Protein AF-A0A1T5F415-F1 (afdb_monomer)

Foldseek 3Di:
DDDDDDDDDDDDDDDDDDDDDDDDDDPCPVVVVVVVVVVVPVVDDDDDDDFDWDWDQDPVRDIDIDTDDDDDDDDDDDDDDDDPDDPQAADDPVLQVVLLVVPAPADFQAKDWQDAAQPPGIKMKTFGAYADPPGFGQTQFIWIQFSNRDIDTADRPSVRWTWDDDPVGQKDAQVVNGHIKGKTWTGDPDPDIFMWIKTAHPRRIDTEPCHRVFADWDAEPVSWTWTWDFDPPPHTQTWIWTWDADPVVRYTDGHDIGSDDPND

Mean predicted aligned error: 16.18 Å

Sequence (264 aa):
MKRKPFATIIIFLISTMLLAGCGKSDDSDLRDRLEEARNEATEKTTEEDAKTQYLSIDTDGTMTVKSTKDDASEESGKKISDNEGSTGVSLTKDDAYEIARMVADGKVCALEYHDYDGDGRNEAFAAIGKDDDMGGYILESIWFIGSDEKGKMMRDDFNDLSMYSDESGYYEQYSDENVGFFTGECGGYGSGWLTFIFGVRNGEPYELDLSMETEGFYRNEQGRFYTLTDDFTDGHRYLITELIYDSKTGQFKKGKVTDKDWAY

Solvent-accessible surface area (backbone atoms only — not comparable to full-atom values): 16701 Å² total; per-residue (Å²): 130,88,82,86,89,85,90,88,88,86,86,86,84,83,87,82,79,86,84,90,85,90,83,78,98,58,90,53,63,65,55,58,50,51,54,52,54,56,58,63,56,72,81,71,82,80,91,79,87,83,79,70,69,50,83,42,73,45,101,85,74,51,78,46,82,51,68,83,77,92,82,87,79,87,79,91,82,93,78,90,76,93,71,86,79,75,87,67,59,50,46,48,74,66,58,47,51,51,53,49,58,71,74,38,98,55,40,80,75,45,74,49,71,44,49,29,52,56,84,82,45,26,33,32,42,33,38,28,21,42,83,45,102,86,70,31,26,34,40,48,34,36,32,38,33,38,41,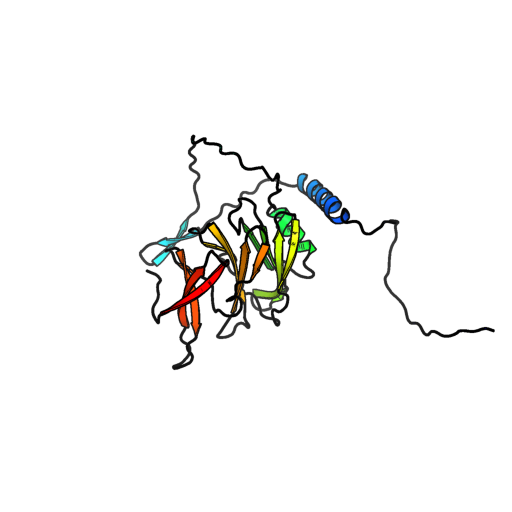83,80,46,78,42,83,75,45,61,86,51,84,75,27,28,31,59,73,64,93,88,60,46,71,50,73,44,74,94,78,41,31,28,29,46,39,51,49,29,27,80,89,57,101,59,58,26,17,45,38,32,36,41,55,90,85,45,73,46,73,38,92,52,39,65,72,25,39,51,81,47,71,48,98,86,69,52,37,31,24,42,45,77,44,68,88,89,45,94,41,73,26,42,29,31,40,45,78,36,89,90,79,74,36,68,40,85,56,63,74,36,94,60,87,78,90,119

Structure (mmCIF, N/CA/C/O backbone):
data_AF-A0A1T5F415-F1
#
_entry.id   AF-A0A1T5F415-F1
#
loop_
_atom_site.group_PDB
_atom_site.id
_atom_site.type_symbol
_atom_site.label_atom_id
_atom_site.label_alt_id
_atom_site.label_comp_id
_atom_site.label_asym_id
_atom_site.label_entity_id
_atom_site.label_seq_id
_atom_site.pdbx_PDB_ins_code
_atom_site.Cartn_x
_atom_site.Cartn_y
_atom_site.Cartn_z
_atom_site.occupancy
_atom_site.B_iso_or_equiv
_atom_site.auth_seq_id
_atom_site.auth_comp_id
_atom_site.auth_asym_id
_atom_site.auth_atom_id
_atom_site.pdbx_PDB_model_num
ATOM 1 N N . MET A 1 1 ? 22.961 -19.341 60.934 1.00 34.22 1 MET A N 1
ATOM 2 C CA . MET A 1 1 ? 23.403 -17.937 60.701 1.00 34.22 1 MET A CA 1
ATOM 3 C C . MET A 1 1 ? 22.947 -17.548 59.289 1.00 34.22 1 MET A C 1
ATOM 5 O O . MET A 1 1 ? 22.806 -18.455 58.487 1.00 34.22 1 MET A O 1
ATOM 9 N N . LYS A 1 2 ? 22.437 -16.337 58.990 1.00 29.31 2 LYS A N 1
ATOM 10 C CA . LYS A 1 2 ? 23.121 -15.016 58.928 1.00 29.31 2 LYS A CA 1
ATOM 11 C C . LYS A 1 2 ? 24.342 -15.087 57.977 1.00 29.31 2 LYS A C 1
ATOM 13 O O . LYS A 1 2 ? 25.190 -15.927 58.230 1.00 29.31 2 LYS A O 1
ATOM 18 N N . ARG A 1 3 ? 24.500 -14.256 56.929 1.00 24.72 3 ARG A N 1
ATOM 19 C CA . ARG A 1 3 ? 23.853 -12.964 56.558 1.00 24.72 3 ARG A CA 1
ATOM 20 C C . ARG A 1 3 ? 24.072 -12.629 55.051 1.00 24.72 3 ARG A C 1
ATOM 22 O O . ARG A 1 3 ? 25.090 -13.040 54.514 1.00 24.72 3 ARG A O 1
ATOM 29 N N . LYS A 1 4 ? 23.199 -11.810 54.427 1.00 40.22 4 LYS A N 1
ATOM 30 C CA . LYS A 1 4 ? 23.564 -10.866 53.322 1.00 40.22 4 LYS A CA 1
ATOM 31 C C . LYS A 1 4 ? 24.233 -9.613 53.954 1.00 40.22 4 LYS A C 1
ATOM 33 O O . LYS A 1 4 ? 23.948 -9.392 55.139 1.00 40.22 4 LYS A O 1
ATOM 38 N N . PRO A 1 5 ? 25.118 -8.832 53.288 1.00 46.81 5 PRO A N 1
ATOM 39 C CA . PRO A 1 5 ? 24.794 -7.842 52.220 1.00 46.81 5 PRO A CA 1
ATOM 40 C C . PRO A 1 5 ? 25.907 -7.790 51.121 1.00 46.81 5 PRO A C 1
ATOM 42 O O . PRO A 1 5 ? 26.689 -8.732 51.087 1.00 46.81 5 PRO A O 1
ATOM 45 N N . PHE A 1 6 ? 26.107 -6.835 50.188 1.00 28.03 6 PHE A N 1
ATOM 46 C CA . PHE A 1 6 ? 25.451 -5.612 49.626 1.00 28.03 6 PHE A CA 1
ATOM 47 C C . PHE A 1 6 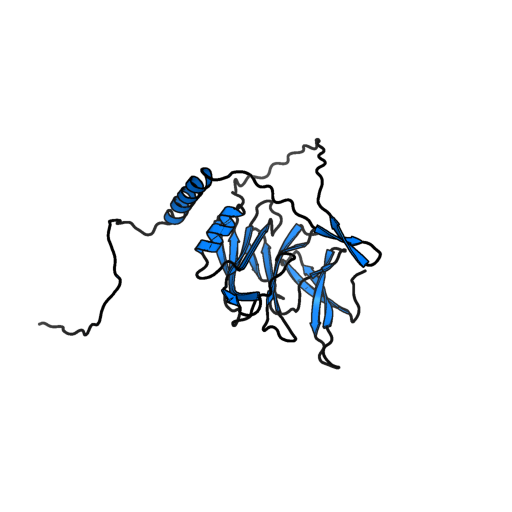? 25.507 -5.749 48.063 1.00 28.03 6 PHE A C 1
ATOM 49 O O . PHE A 1 6 ? 26.179 -6.663 47.597 1.00 28.03 6 PHE A O 1
ATOM 56 N N . ALA A 1 7 ? 24.861 -5.007 47.143 1.00 27.67 7 ALA A N 1
ATOM 57 C CA . ALA A 1 7 ? 24.075 -3.754 47.101 1.00 27.67 7 ALA A CA 1
ATOM 58 C C . ALA A 1 7 ? 24.835 -2.401 46.939 1.00 27.67 7 ALA A C 1
ATOM 60 O O . ALA A 1 7 ? 25.111 -1.734 47.932 1.00 27.67 7 ALA A O 1
ATOM 61 N N . THR A 1 8 ? 25.043 -1.951 45.686 1.00 27.44 8 THR A N 1
ATOM 62 C CA . THR A 1 8 ? 25.322 -0.540 45.302 1.00 27.44 8 THR A CA 1
ATOM 63 C C . THR A 1 8 ? 24.208 -0.033 44.380 1.00 27.44 8 THR A C 1
ATOM 65 O O . THR A 1 8 ? 23.659 -0.807 43.600 1.00 27.44 8 THR A O 1
ATOM 68 N N . ILE A 1 9 ? 23.861 1.249 44.502 1.00 29.41 9 ILE A N 1
ATOM 69 C CA . ILE A 1 9 ? 22.677 1.899 43.927 1.00 29.41 9 ILE A CA 1
ATOM 70 C C . ILE A 1 9 ? 23.051 3.318 43.465 1.00 29.41 9 ILE A C 1
ATOM 72 O O . ILE A 1 9 ? 23.772 4.007 44.184 1.00 29.41 9 ILE A O 1
ATOM 76 N N . ILE A 1 10 ? 22.497 3.773 42.334 1.00 26.67 10 ILE A N 1
ATOM 77 C CA . ILE A 1 10 ? 22.306 5.196 41.986 1.00 26.67 10 ILE A CA 1
ATOM 78 C C . ILE A 1 10 ? 20.881 5.331 41.410 1.00 26.67 10 ILE A C 1
ATOM 80 O O . ILE A 1 10 ? 20.447 4.457 40.664 1.00 26.67 10 ILE A O 1
ATOM 84 N N . ILE A 1 11 ? 20.132 6.365 41.816 1.00 29.78 11 ILE A N 1
ATOM 85 C CA . ILE A 1 11 ? 18.715 6.610 41.458 1.00 29.78 11 ILE A CA 1
ATOM 86 C C . ILE A 1 11 ? 18.529 8.115 41.186 1.00 29.78 11 ILE A C 1
ATOM 88 O O . ILE A 1 11 ? 19.327 8.919 41.667 1.00 29.78 11 ILE A O 1
ATOM 92 N N . PHE A 1 12 ? 17.398 8.438 40.549 1.00 28.22 12 PHE A N 1
ATOM 93 C CA . PHE A 1 12 ? 16.712 9.734 40.417 1.00 28.22 12 PHE A CA 1
ATOM 94 C C . PHE A 1 12 ? 17.094 10.583 39.185 1.00 28.22 12 PHE A C 1
ATOM 96 O O . PHE A 1 12 ? 18.260 10.652 38.818 1.00 28.22 12 PHE A O 1
ATOM 103 N N . LEU A 1 13 ? 16.140 11.243 38.505 1.00 24.48 13 LEU A N 1
ATOM 104 C CA . LEU A 1 13 ? 14.721 11.476 38.856 1.00 24.48 13 LEU A CA 1
ATOM 105 C C . LEU A 1 13 ? 13.706 10.942 37.825 1.00 24.48 13 LEU A C 1
ATOM 107 O O . LEU A 1 13 ? 13.855 11.165 36.632 1.00 24.48 13 LEU A O 1
ATOM 111 N N . ILE A 1 14 ? 12.583 10.423 38.334 1.00 35.53 14 ILE A N 1
ATOM 112 C CA . ILE A 1 14 ? 11.248 10.710 37.783 1.00 35.53 14 ILE A CA 1
ATOM 113 C C . ILE A 1 14 ? 10.567 11.616 38.815 1.00 35.53 14 ILE A C 1
ATOM 115 O O . ILE A 1 14 ? 10.551 11.281 40.000 1.00 35.53 14 ILE A O 1
ATOM 119 N N . SER A 1 15 ? 10.049 12.770 38.390 1.00 26.28 15 SER A N 1
ATOM 120 C CA . SER A 1 15 ? 9.378 13.731 39.274 1.00 26.28 15 SER A CA 1
ATOM 121 C C . SER A 1 15 ? 7.864 13.615 39.133 1.00 26.28 15 SER A C 1
ATOM 123 O O . SER A 1 15 ? 7.253 14.342 38.353 1.00 26.28 15 SER A O 1
ATOM 125 N N . THR A 1 16 ? 7.248 12.714 39.895 1.00 37.44 16 THR A N 1
ATOM 126 C CA . THR A 1 16 ? 5.788 12.666 40.007 1.00 37.44 16 THR A CA 1
ATOM 127 C C . THR A 1 16 ? 5.269 13.852 40.820 1.00 37.44 1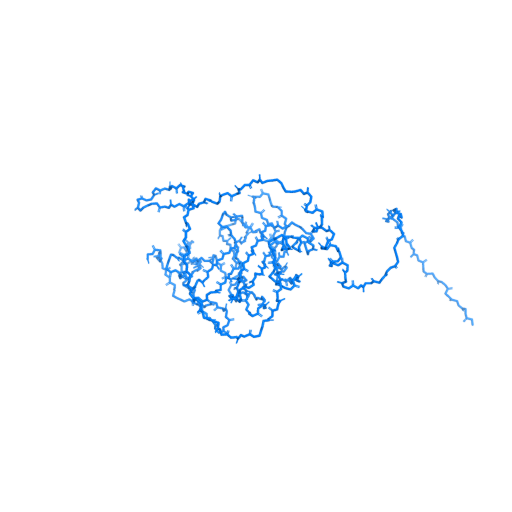6 THR A C 1
ATOM 129 O O . THR A 1 16 ? 5.742 14.118 41.926 1.00 37.44 16 THR A O 1
ATOM 132 N N . MET A 1 17 ? 4.228 14.517 40.320 1.00 31.27 17 MET A N 1
ATOM 133 C CA . MET A 1 17 ? 3.204 15.061 41.209 1.00 31.27 17 MET A CA 1
ATOM 134 C C . MET A 1 17 ? 2.030 14.085 41.261 1.00 31.27 17 MET A C 1
ATOM 136 O O . MET A 1 17 ? 1.655 13.473 40.266 1.00 31.27 17 MET A O 1
ATOM 140 N N . LEU A 1 18 ? 1.516 13.903 42.474 1.00 31.69 18 LEU A N 1
ATOM 141 C CA . LEU A 1 18 ? 0.331 13.111 42.803 1.00 31.69 18 LEU A CA 1
ATOM 142 C C . LEU A 1 18 ? -0.930 13.800 42.205 1.00 31.69 18 LEU A C 1
ATOM 144 O O . LEU A 1 18 ? -0.870 14.983 41.889 1.00 31.69 18 LEU A O 1
ATOM 148 N N . LEU A 1 19 ? -2.084 13.143 42.021 1.00 29.61 19 LEU A N 1
ATOM 149 C CA . LEU A 1 19 ? -2.764 12.258 42.977 1.00 29.61 19 LEU A CA 1
ATOM 150 C C . LEU A 1 19 ? -3.398 10.973 42.402 1.00 29.61 19 LEU A C 1
ATOM 152 O O . LEU A 1 19 ? -4.120 10.994 41.420 1.00 29.61 19 LEU A O 1
ATOM 156 N N . ALA A 1 20 ? -3.237 9.907 43.196 1.00 31.56 20 ALA A N 1
ATOM 157 C CA . ALA A 1 20 ? -4.243 8.895 43.548 1.00 31.56 20 ALA A CA 1
ATOM 158 C C . ALA A 1 20 ? -5.046 8.180 42.434 1.00 31.56 20 ALA A C 1
ATOM 160 O O . ALA A 1 20 ? -6.184 8.531 42.146 1.00 31.56 20 ALA A O 1
ATOM 161 N N . GLY A 1 21 ? -4.534 7.023 42.005 1.00 27.19 21 GLY A N 1
ATOM 162 C CA . GLY A 1 21 ? -5.312 5.944 41.387 1.00 27.19 21 GLY A CA 1
ATOM 163 C C . GLY A 1 21 ? -4.669 4.590 41.707 1.00 27.19 21 GLY A C 1
ATOM 164 O O . GLY A 1 21 ? -3.448 4.466 41.654 1.00 27.19 21 GLY A O 1
ATOM 165 N N . CYS A 1 22 ? -5.457 3.585 42.101 1.00 33.06 22 CYS A N 1
ATOM 166 C CA . CYS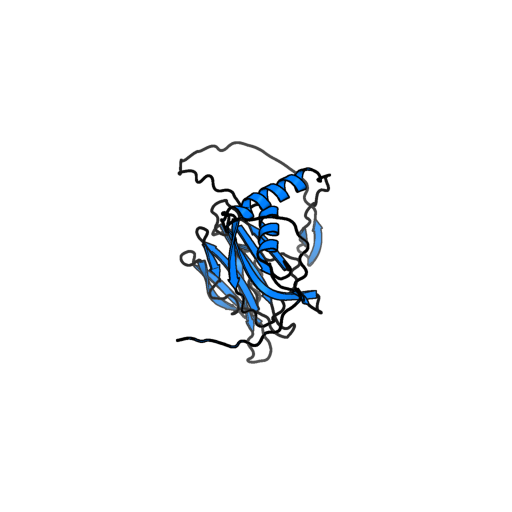 A 1 22 ? -4.968 2.227 42.366 1.00 33.06 22 CYS A CA 1
ATOM 167 C C . CYS A 1 22 ? -5.896 1.226 41.670 1.00 33.06 22 CYS A C 1
ATOM 169 O O . CYS A 1 22 ? -6.985 0.939 42.168 1.00 33.06 22 CYS A O 1
ATOM 171 N N . GLY A 1 23 ? -5.468 0.738 40.506 1.00 31.66 23 GLY A N 1
ATOM 172 C CA . GLY A 1 23 ? -6.232 -0.145 39.624 1.00 31.66 23 GLY A CA 1
ATOM 173 C C . GLY A 1 23 ? -5.392 -1.319 39.120 1.00 31.66 23 GLY A C 1
ATOM 174 O O . GLY A 1 23 ? -4.217 -1.451 39.469 1.00 31.66 23 GLY A O 1
ATOM 175 N N . LYS A 1 24 ? -6.012 -2.196 38.329 1.00 34.56 24 LYS A N 1
ATOM 176 C CA . LYS A 1 24 ? -5.334 -3.278 37.600 1.00 34.56 24 LYS A CA 1
ATOM 177 C C . LYS A 1 24 ? -5.323 -2.949 36.110 1.00 34.56 24 LYS A C 1
ATOM 179 O O . LYS A 1 24 ? -6.076 -2.094 35.665 1.00 34.56 24 LYS A O 1
ATOM 184 N N . SER A 1 25 ? -4.458 -3.634 35.372 1.00 51.94 25 SER A N 1
ATOM 185 C CA . SER A 1 25 ? -4.491 -3.670 33.914 1.00 51.94 25 SER A CA 1
ATOM 186 C C . SER A 1 25 ? -5.693 -4.499 33.454 1.00 51.94 25 SER A C 1
ATOM 188 O O . SER A 1 25 ? -5.646 -5.727 33.548 1.00 51.94 25 SER A O 1
ATOM 190 N N . ASP A 1 26 ? -6.734 -3.833 32.971 1.00 38.19 26 ASP A N 1
ATOM 191 C CA . ASP A 1 26 ? -7.915 -4.434 32.355 1.00 38.19 26 ASP A CA 1
ATOM 192 C C . ASP A 1 26 ? -8.211 -3.678 31.042 1.00 38.19 26 ASP A C 1
ATOM 194 O O . ASP A 1 26 ? -7.994 -2.470 30.953 1.00 38.19 26 ASP A O 1
ATOM 198 N N . ASP A 1 27 ? -8.691 -4.392 30.021 1.00 46.72 27 ASP A N 1
ATOM 199 C CA . ASP A 1 27 ? -8.818 -3.936 28.616 1.00 46.72 27 ASP A CA 1
ATOM 200 C C . ASP A 1 27 ? -9.898 -2.845 28.391 1.00 46.72 27 ASP A C 1
ATOM 202 O O . ASP A 1 27 ? -10.212 -2.469 27.263 1.00 46.72 27 ASP A O 1
ATOM 206 N N . SER A 1 28 ? -10.513 -2.349 29.470 1.00 45.69 28 SER A N 1
ATOM 207 C CA . SER A 1 28 ? -11.536 -1.298 29.444 1.00 45.69 28 SER A CA 1
ATOM 208 C C . SER A 1 28 ? -10.959 0.110 29.290 1.00 45.69 28 SER A C 1
ATOM 210 O O . SER A 1 28 ? -11.639 0.962 28.728 1.00 45.69 28 SER A O 1
ATOM 212 N N . ASP A 1 29 ? -9.713 0.352 29.725 1.00 53.62 29 ASP A N 1
ATOM 213 C CA . ASP A 1 29 ? -9.095 1.693 29.757 1.00 53.62 29 ASP A CA 1
ATOM 214 C C . ASP A 1 29 ? -9.122 2.392 28.385 1.00 53.62 29 ASP A C 1
ATOM 216 O O . ASP A 1 29 ? -9.404 3.584 28.299 1.00 53.62 29 ASP A O 1
ATOM 220 N N . LEU A 1 30 ? -8.918 1.638 27.297 1.00 45.16 30 LEU A N 1
ATOM 221 C CA . LEU A 1 30 ? -9.000 2.163 25.929 1.00 45.16 30 LEU A CA 1
ATOM 222 C C . LEU A 1 30 ? -10.423 2.584 25.534 1.00 45.16 30 LEU A C 1
ATOM 224 O O . LEU A 1 30 ? -10.592 3.621 24.900 1.00 45.16 30 LEU A O 1
ATOM 228 N N . ARG A 1 31 ? -11.448 1.816 25.922 1.00 45.66 31 ARG A N 1
ATOM 229 C CA . ARG A 1 31 ? -12.852 2.103 25.577 1.00 45.66 31 ARG A CA 1
ATOM 230 C C . ARG A 1 31 ? -13.418 3.267 26.372 1.00 45.66 31 ARG A C 1
ATOM 232 O O . ARG A 1 31 ? -14.091 4.116 25.798 1.00 45.66 31 ARG A O 1
ATOM 239 N N . ASP A 1 32 ? -13.092 3.332 27.659 1.00 46.34 32 ASP A N 1
ATOM 240 C CA . ASP A 1 32 ? -13.508 4.432 28.528 1.00 46.34 32 ASP A CA 1
ATOM 241 C C . ASP A 1 32 ? -12.901 5.764 28.024 1.00 46.34 32 ASP A C 1
ATOM 243 O O . ASP A 1 32 ? -13.589 6.783 27.956 1.00 46.34 32 ASP A O 1
ATOM 247 N N . ARG A 1 33 ? -11.643 5.737 27.551 1.00 48.56 33 ARG A N 1
ATOM 248 C CA . ARG A 1 33 ? -10.970 6.886 26.912 1.00 48.56 33 ARG A CA 1
ATOM 249 C C . ARG A 1 33 ? -11.530 7.240 25.528 1.00 48.56 33 ARG A C 1
ATOM 251 O O . ARG A 1 33 ? -11.537 8.418 25.174 1.00 48.56 33 ARG A O 1
ATOM 258 N N . LEU A 1 34 ? -12.021 6.260 24.763 1.00 47.47 34 LEU A N 1
ATOM 259 C CA . LEU A 1 34 ? -12.686 6.494 23.475 1.00 47.47 34 LEU A CA 1
ATOM 260 C C . LEU A 1 34 ? -14.049 7.190 23.668 1.00 47.47 34 LEU A C 1
ATOM 262 O O . LEU A 1 34 ? -14.358 8.144 22.953 1.00 47.47 34 LEU A O 1
ATOM 266 N N . GLU A 1 35 ? -14.840 6.789 24.674 1.00 48.91 35 GLU A N 1
ATOM 267 C CA . GLU A 1 35 ? -16.065 7.520 25.035 1.00 48.91 35 GLU A CA 1
ATOM 268 C C . GLU A 1 35 ? -15.768 8.939 25.544 1.00 48.91 35 GLU A C 1
ATOM 270 O O . GLU A 1 35 ? -16.495 9.868 25.188 1.00 48.91 35 GLU A O 1
ATOM 275 N N . GLU A 1 36 ? -14.714 9.151 26.339 1.00 48.84 36 GLU A N 1
ATOM 276 C CA . GLU A 1 36 ? -14.367 10.488 26.846 1.00 48.84 36 GLU A CA 1
ATOM 277 C C . GLU A 1 36 ? -14.016 11.458 25.698 1.00 48.84 36 GLU A C 1
ATOM 279 O O . GLU A 1 36 ? -14.625 12.527 25.593 1.00 48.84 36 GLU A O 1
ATOM 284 N N . ALA A 1 37 ? -13.156 11.046 24.758 1.00 48.34 37 ALA A N 1
ATOM 285 C CA . ALA A 1 37 ? -12.805 11.842 23.574 1.00 48.34 37 ALA A CA 1
ATOM 286 C C . ALA A 1 37 ? -14.018 12.148 22.669 1.00 48.34 37 ALA A C 1
ATOM 288 O O . ALA A 1 37 ? -14.206 13.281 22.216 1.00 48.34 37 ALA A O 1
ATOM 289 N N . ARG A 1 38 ? -14.894 11.157 22.452 1.00 41.66 38 ARG A N 1
ATOM 290 C CA . ARG A 1 38 ? -16.129 11.305 21.662 1.00 41.66 38 ARG A CA 1
ATOM 291 C C . ARG A 1 38 ? -17.091 12.338 22.257 1.00 41.66 38 ARG A C 1
ATOM 293 O O . ARG A 1 38 ? -17.751 13.076 21.520 1.00 41.66 38 ARG A O 1
ATOM 300 N N . ASN A 1 39 ? -17.174 12.407 23.585 1.00 42.47 39 ASN A N 1
ATOM 301 C CA . ASN A 1 39 ? -18.006 13.395 24.268 1.00 42.47 39 ASN A CA 1
ATOM 302 C C . ASN A 1 39 ? -17.429 14.817 24.135 1.00 42.47 39 ASN A C 1
ATOM 304 O O . ASN A 1 39 ? -18.196 15.742 23.870 1.00 42.47 39 ASN A O 1
ATOM 308 N N . GLU A 1 40 ? -16.105 15.007 24.220 1.00 41.62 40 GLU A N 1
ATOM 309 C CA . GLU A 1 40 ? -15.483 16.330 24.010 1.00 41.62 40 GLU A CA 1
ATOM 310 C C . GLU A 1 40 ? -15.642 16.852 22.569 1.00 41.62 40 GLU A C 1
ATOM 312 O O . GLU A 1 40 ? -15.891 18.044 22.366 1.00 41.62 40 GLU A O 1
ATOM 317 N N . ALA A 1 41 ? -15.566 15.973 21.562 1.00 37.44 41 ALA A N 1
ATOM 318 C CA . ALA A 1 41 ? -15.762 16.345 20.156 1.00 37.44 41 ALA A CA 1
ATOM 319 C C . ALA A 1 41 ? -17.169 16.915 19.872 1.00 37.44 41 ALA A C 1
ATOM 321 O O . ALA A 1 41 ? -17.341 17.772 19.003 1.00 37.44 41 ALA A O 1
ATOM 322 N N . THR A 1 42 ? -18.174 16.489 20.643 1.00 34.41 42 THR A N 1
ATOM 323 C CA . THR A 1 42 ? -19.591 16.817 20.409 1.00 34.41 42 THR A CA 1
ATOM 324 C C . THR A 1 42 ? -19.945 18.286 20.724 1.00 34.41 42 THR A C 1
ATOM 326 O O . THR A 1 42 ? -20.968 18.781 20.253 1.00 34.41 42 THR A O 1
ATOM 329 N N . GLU A 1 43 ? -19.106 19.035 21.456 1.00 34.59 43 GLU A N 1
ATOM 330 C CA . GLU A 1 43 ? -19.345 20.467 21.741 1.00 34.59 43 GLU A CA 1
ATOM 331 C C . GLU A 1 43 ? -18.727 21.451 20.718 1.00 34.59 43 GLU A C 1
ATOM 333 O O . GLU A 1 43 ? -18.924 22.663 20.858 1.00 34.59 43 GLU A O 1
ATOM 338 N N . LYS A 1 44 ? -17.985 20.997 19.690 1.00 36.97 44 LYS A N 1
ATOM 339 C CA . LYS A 1 44 ? -17.275 21.902 18.753 1.00 36.97 44 LYS A CA 1
ATOM 340 C C . LYS A 1 44 ? -17.271 21.474 17.280 1.00 36.97 44 LYS A C 1
ATOM 342 O O . LYS A 1 44 ? -16.215 21.260 16.692 1.00 36.97 44 LYS A O 1
ATOM 347 N N . THR A 1 45 ? -18.433 21.531 16.635 1.00 27.08 45 THR A N 1
ATOM 348 C CA . THR A 1 45 ? -18.517 21.596 15.164 1.00 27.08 45 THR A CA 1
ATOM 349 C C . THR A 1 45 ? -19.449 22.717 14.708 1.00 27.08 45 THR A C 1
ATOM 351 O O . THR A 1 45 ? -20.665 22.636 14.869 1.00 27.08 45 THR A O 1
ATOM 354 N N . THR A 1 46 ? -18.868 23.755 14.105 1.00 29.22 46 THR A N 1
ATOM 355 C CA . THR A 1 46 ? -19.550 24.668 13.173 1.00 29.22 46 THR A CA 1
ATOM 356 C C . THR A 1 46 ? -19.034 24.382 11.768 1.00 29.22 46 THR A C 1
ATOM 358 O O . THR A 1 46 ? -17.840 24.153 11.603 1.00 29.22 46 THR A O 1
ATOM 361 N N . GLU A 1 47 ? -19.937 24.373 10.792 1.00 39.03 47 GLU A N 1
ATOM 362 C CA . GLU A 1 47 ? -19.744 23.832 9.440 1.00 39.03 47 GLU A CA 1
ATOM 363 C C . GLU A 1 47 ? -18.641 24.538 8.625 1.00 39.03 47 GLU A C 1
ATOM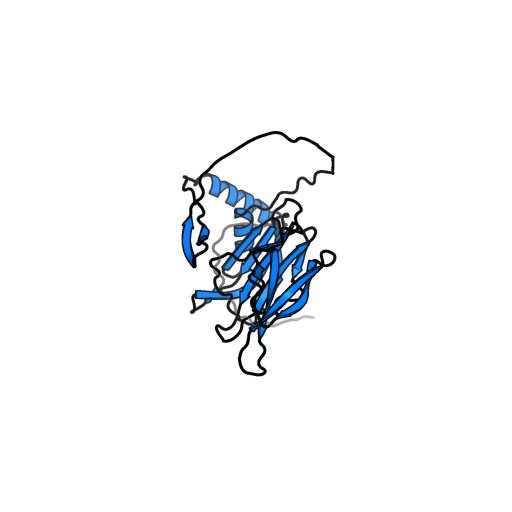 365 O O . GLU A 1 47 ? -18.604 25.767 8.569 1.00 39.03 47 GLU A O 1
ATOM 370 N N . GLU A 1 48 ? -17.826 23.765 7.896 1.00 27.94 48 GLU A N 1
ATOM 371 C CA . GLU A 1 48 ? -17.173 24.215 6.656 1.00 27.94 48 GLU A CA 1
ATOM 372 C C . GLU A 1 48 ? -17.021 23.024 5.681 1.00 27.94 48 GLU A C 1
ATOM 374 O O . GLU A 1 48 ? -16.273 22.082 5.937 1.00 27.94 48 GLU A O 1
ATOM 379 N N . ASP A 1 49 ? -17.781 23.039 4.577 1.00 31.00 49 ASP A N 1
ATOM 380 C CA . ASP A 1 49 ? -17.843 21.946 3.591 1.00 31.00 49 ASP A CA 1
ATOM 381 C C . ASP A 1 49 ? -16.575 21.861 2.721 1.00 31.00 49 ASP A C 1
ATOM 383 O O . ASP A 1 49 ? -16.341 22.690 1.833 1.00 31.00 49 ASP A O 1
ATOM 387 N N . ALA A 1 50 ? -15.798 20.790 2.885 1.00 27.97 50 ALA A N 1
ATOM 388 C CA . ALA A 1 50 ? -14.659 20.484 2.022 1.00 27.97 50 ALA A CA 1
ATOM 389 C C . ALA A 1 50 ? -15.109 19.861 0.681 1.00 27.97 50 ALA A C 1
ATOM 391 O O . ALA A 1 50 ? -15.114 18.641 0.517 1.00 27.97 50 ALA A O 1
ATOM 392 N N . LYS A 1 51 ? -15.474 20.688 -0.313 1.00 28.75 51 LYS A N 1
ATOM 393 C CA . LYS A 1 51 ? -15.782 20.195 -1.673 1.00 28.75 51 LYS A CA 1
ATOM 394 C C . LYS A 1 51 ? -14.531 19.691 -2.402 1.00 28.75 51 LYS A C 1
ATOM 396 O O . LYS A 1 51 ? -13.693 20.486 -2.832 1.00 28.75 51 LYS A O 1
ATOM 401 N N . THR A 1 52 ? -14.467 18.378 -2.620 1.00 28.38 52 THR A N 1
ATOM 402 C CA . THR A 1 52 ? -13.439 17.710 -3.429 1.00 28.38 52 THR A CA 1
ATOM 403 C C . THR A 1 52 ? -13.430 18.228 -4.870 1.00 28.38 52 THR A C 1
ATOM 405 O O . THR A 1 52 ? -14.477 18.466 -5.481 1.00 28.38 52 THR A O 1
ATOM 408 N N . GLN A 1 53 ? -12.235 18.388 -5.431 1.00 28.59 53 GLN A N 1
ATOM 409 C CA . GLN A 1 53 ? -12.010 18.763 -6.827 1.00 28.59 53 GLN A CA 1
ATOM 410 C C . GLN A 1 53 ? -11.048 17.752 -7.436 1.00 28.59 53 GLN A C 1
ATOM 412 O O . GLN A 1 53 ? -10.111 17.330 -6.765 1.00 28.59 53 GLN A O 1
ATOM 417 N N . TYR A 1 54 ? -11.265 17.390 -8.698 1.00 33.97 54 TYR A N 1
ATOM 418 C CA . TYR A 1 54 ? -10.408 16.441 -9.404 1.00 33.97 54 TYR A CA 1
ATOM 419 C C . TYR A 1 54 ? -9.876 17.063 -10.695 1.00 33.97 54 TYR A C 1
ATOM 421 O O . TYR A 1 54 ? -10.546 17.869 -11.355 1.00 33.97 54 TYR A O 1
ATOM 429 N N . LEU A 1 55 ? -8.637 16.708 -11.029 1.00 26.41 55 LEU A N 1
ATOM 430 C CA . LEU A 1 55 ? -7.956 17.181 -12.223 1.00 26.41 55 LEU A CA 1
ATOM 431 C C . LEU A 1 55 ? -8.374 16.321 -13.417 1.00 26.41 55 LEU A C 1
ATOM 433 O O . LEU A 1 55 ? -8.302 15.097 -13.362 1.00 26.41 55 LEU A O 1
ATOM 437 N N . SER A 1 56 ? -8.799 16.959 -14.504 1.00 35.78 56 SER A N 1
ATOM 438 C CA . SER A 1 56 ? -9.131 16.265 -15.750 1.00 35.78 56 SER A CA 1
ATOM 439 C C . SER A 1 56 ? -8.207 16.717 -16.871 1.00 35.78 56 SER A C 1
ATOM 441 O O . SER A 1 56 ? -8.005 17.918 -17.065 1.00 35.78 56 SER A O 1
ATOM 443 N N . ILE A 1 57 ? -7.651 15.753 -17.601 1.00 33.34 57 ILE A N 1
ATOM 444 C CA . ILE A 1 57 ? -6.887 15.995 -18.825 1.00 33.34 57 ILE A CA 1
ATOM 445 C C . ILE A 1 57 ? -7.871 15.855 -19.987 1.00 33.34 57 ILE A C 1
ATOM 447 O O . ILE A 1 57 ? -8.426 14.781 -20.215 1.00 33.34 57 ILE A O 1
ATOM 451 N N . ASP A 1 58 ? -8.133 16.951 -20.692 1.00 37.38 58 ASP A N 1
ATOM 452 C CA . ASP A 1 58 ? -8.981 16.942 -21.881 1.00 37.38 58 ASP A CA 1
ATOM 453 C C . ASP A 1 58 ? -8.170 16.422 -23.099 1.00 37.38 58 ASP A C 1
ATOM 455 O O . ASP A 1 58 ? -6.937 16.415 -23.097 1.00 37.38 58 ASP A O 1
ATOM 459 N N . THR A 1 59 ? -8.841 15.923 -24.147 1.00 32.78 59 THR A N 1
ATOM 460 C CA . THR A 1 59 ? -8.249 15.024 -25.177 1.00 32.78 59 THR A CA 1
ATOM 461 C C . THR A 1 59 ? -7.195 15.656 -26.112 1.00 32.78 59 THR A C 1
ATOM 463 O O . THR A 1 59 ? -6.739 15.011 -27.055 1.00 32.78 59 THR A O 1
ATOM 466 N N . ASP A 1 60 ? -6.803 16.910 -25.883 1.00 33.31 60 ASP A N 1
ATOM 467 C CA . ASP A 1 60 ? -5.693 17.600 -26.557 1.00 33.31 60 ASP A CA 1
ATOM 468 C C . ASP A 1 60 ? -4.452 17.801 -25.660 1.00 33.31 60 ASP A C 1
ATOM 470 O O . ASP A 1 60 ? -3.457 18.377 -26.105 1.00 33.31 60 ASP A O 1
ATOM 474 N N . GLY A 1 61 ? -4.490 17.303 -24.419 1.00 29.42 61 GLY A N 1
ATOM 475 C CA . GLY A 1 61 ? -3.422 17.443 -23.429 1.00 29.42 61 GLY A CA 1
ATOM 476 C C . GLY A 1 61 ? -3.531 18.696 -22.556 1.00 29.42 61 GLY A C 1
ATOM 477 O O . GLY A 1 61 ? -2.615 18.966 -21.779 1.00 29.42 61 GLY A O 1
ATOM 478 N N . THR A 1 62 ? -4.616 19.472 -22.648 1.00 25.56 62 THR A N 1
ATOM 479 C CA . THR A 1 62 ? -4.863 20.577 -21.711 1.00 25.56 62 THR A CA 1
ATOM 480 C C . THR A 1 62 ? -5.472 20.081 -20.394 1.00 25.56 62 THR A C 1
ATOM 482 O O . THR A 1 62 ? -6.402 19.278 -20.365 1.00 25.56 62 THR A O 1
ATOM 485 N N . MET A 1 63 ? -4.925 20.559 -19.273 1.00 29.20 63 MET A N 1
ATOM 486 C CA . MET A 1 63 ? -5.421 20.257 -17.927 1.00 29.20 63 MET A CA 1
ATOM 487 C C . MET A 1 63 ? -6.482 21.274 -17.506 1.00 29.20 63 MET A C 1
ATOM 489 O O . MET A 1 63 ? -6.230 22.482 -17.539 1.00 29.20 63 MET A O 1
ATOM 493 N N . THR A 1 64 ? -7.641 20.802 -17.046 1.00 31.70 64 THR A N 1
ATOM 494 C CA . THR A 1 64 ? -8.678 21.653 -16.452 1.00 31.70 64 THR A CA 1
ATOM 495 C C . THR A 1 64 ? -9.188 21.089 -15.124 1.00 31.70 64 THR A C 1
ATOM 497 O O . THR A 1 64 ? -9.415 19.886 -14.966 1.00 31.70 64 THR A O 1
ATOM 500 N N . VAL A 1 65 ? -9.359 21.982 -14.145 1.00 30.70 65 VAL A N 1
ATOM 501 C CA . VAL A 1 65 ? -9.908 21.667 -12.817 1.00 30.70 65 VAL A CA 1
ATOM 502 C C . VAL A 1 65 ? -11.430 21.743 -12.885 1.00 30.70 65 VAL A C 1
ATOM 504 O O . VAL A 1 65 ? -11.980 22.751 -13.339 1.00 30.70 65 VAL A O 1
ATOM 507 N N . LYS A 1 66 ? -12.116 20.687 -12.438 1.00 34.09 66 LYS A N 1
ATOM 508 C CA . LYS A 1 66 ? -13.583 20.599 -12.442 1.00 34.09 66 LYS A CA 1
ATOM 509 C C . LYS A 1 66 ? -14.072 20.225 -11.035 1.00 34.09 66 LYS A C 1
ATOM 511 O O . LYS A 1 66 ? -13.503 19.364 -10.369 1.00 34.09 66 LYS A O 1
ATOM 516 N N . SER A 1 67 ? -15.125 20.900 -10.575 1.00 29.45 67 SER A N 1
ATOM 517 C CA . SER A 1 67 ? -15.767 20.661 -9.273 1.00 29.45 67 SER A CA 1
ATOM 518 C C . SER A 1 67 ? -17.123 19.992 -9.481 1.00 29.45 67 SER A C 1
ATOM 520 O O . SER A 1 67 ? -17.850 20.354 -10.411 1.00 29.45 67 SER A O 1
ATOM 522 N N . THR A 1 68 ? -17.495 19.052 -8.615 1.00 33.78 68 THR A N 1
ATOM 523 C CA . THR A 1 68 ? -18.799 18.386 -8.701 1.00 33.78 68 THR A CA 1
ATOM 524 C C . THR A 1 68 ? -19.950 19.345 -8.393 1.00 33.78 68 THR A C 1
ATOM 526 O O . THR A 1 68 ? -19.922 20.148 -7.451 1.00 33.78 68 THR A O 1
ATOM 529 N N . LYS A 1 69 ? -20.999 19.231 -9.209 1.00 30.78 69 LYS A N 1
ATOM 530 C CA . LYS A 1 69 ? -22.342 19.690 -8.870 1.00 30.78 69 LYS A CA 1
ATOM 531 C C . LYS A 1 69 ? -23.209 18.495 -8.531 1.00 30.78 69 LYS A C 1
ATOM 533 O O . LYS A 1 69 ? -23.039 17.410 -9.077 1.00 30.78 69 LYS A O 1
ATOM 538 N N . ASP A 1 70 ? -24.120 18.765 -7.625 1.00 35.50 70 ASP A N 1
ATOM 539 C CA . ASP A 1 70 ? -25.090 17.851 -7.065 1.00 35.50 70 ASP A CA 1
ATOM 540 C C . ASP A 1 70 ? -26.181 17.572 -8.113 1.00 35.50 70 ASP A C 1
ATOM 542 O O . ASP A 1 70 ? -26.713 18.511 -8.703 1.00 35.50 70 ASP A O 1
ATOM 546 N N . ASP A 1 71 ? -26.532 16.304 -8.324 1.00 26.88 71 ASP A N 1
ATOM 547 C CA . ASP A 1 71 ? -27.811 15.901 -8.919 1.00 26.88 71 ASP A CA 1
ATOM 548 C C . ASP A 1 71 ? -28.198 14.533 -8.340 1.00 26.88 71 ASP A C 1
ATOM 550 O O . ASP A 1 71 ? -27.458 13.555 -8.455 1.00 26.88 71 ASP A O 1
ATOM 554 N N . ALA A 1 72 ? -29.344 14.477 -7.663 1.00 27.97 72 ALA A N 1
ATOM 555 C CA . ALA A 1 72 ? -29.835 13.281 -6.986 1.00 27.97 72 ALA A CA 1
ATOM 556 C C . ALA A 1 72 ? -30.978 12.635 -7.778 1.00 27.97 72 ALA A C 1
ATOM 558 O O . ALA A 1 72 ? -31.831 13.331 -8.329 1.00 27.97 72 ALA A O 1
ATOM 559 N N . SER A 1 73 ? -31.057 11.302 -7.764 1.00 27.91 73 SER A N 1
ATOM 560 C CA . SER A 1 73 ? -32.293 10.599 -8.123 1.00 27.91 73 SER A CA 1
ATOM 561 C C . SER A 1 73 ? -32.470 9.310 -7.319 1.00 27.91 73 SER A C 1
ATOM 563 O O . SER A 1 73 ? -31.606 8.437 -7.306 1.00 27.91 73 SER A O 1
ATOM 565 N N . GLU A 1 74 ? -33.614 9.216 -6.644 1.00 28.17 74 GLU A N 1
ATOM 566 C CA . GLU A 1 74 ? -34.213 7.959 -6.180 1.00 28.17 74 GLU A CA 1
ATOM 567 C C . GLU A 1 74 ? -34.686 7.164 -7.434 1.00 28.17 74 GLU A C 1
ATOM 569 O O . GLU A 1 74 ? -34.822 7.736 -8.513 1.00 28.17 74 GLU A O 1
ATOM 574 N N . GLU A 1 75 ? -34.933 5.850 -7.427 1.00 27.38 75 GLU A N 1
ATOM 575 C CA . GLU A 1 75 ? -35.829 5.134 -6.511 1.00 27.38 75 GLU A CA 1
ATOM 576 C C . GLU A 1 75 ? -35.710 3.591 -6.661 1.00 27.38 75 GLU A C 1
ATOM 578 O O . GLU A 1 75 ? -35.355 3.088 -7.722 1.00 27.38 75 GLU A O 1
ATOM 583 N N . SER A 1 76 ? -36.160 2.850 -5.635 1.00 26.20 76 SER A N 1
ATOM 584 C CA . SER A 1 76 ? -36.830 1.528 -5.722 1.00 26.20 76 SER A CA 1
ATOM 585 C C . SER A 1 76 ? -36.105 0.299 -6.327 1.00 26.20 76 SER A C 1
ATOM 587 O O . SER A 1 76 ? -35.919 0.174 -7.533 1.00 26.20 76 SER A O 1
ATOM 589 N N . GLY A 1 77 ? -35.843 -0.729 -5.495 1.00 25.48 77 GLY A N 1
ATOM 590 C CA . GLY A 1 77 ? -35.282 -2.012 -5.975 1.00 25.48 77 GLY A CA 1
ATOM 591 C C . GLY A 1 77 ? -35.299 -3.220 -5.018 1.00 25.48 77 GLY A C 1
ATOM 592 O O . GLY A 1 77 ? -34.498 -4.137 -5.179 1.00 25.48 77 GLY A O 1
ATOM 593 N N . LYS A 1 78 ? -36.164 -3.250 -3.992 1.00 28.95 78 LYS A N 1
ATOM 594 C CA . LYS A 1 78 ? -36.099 -4.232 -2.883 1.00 28.95 78 LYS A CA 1
ATOM 595 C C . LYS A 1 78 ? -36.092 -5.709 -3.325 1.00 28.95 78 LYS A C 1
ATOM 597 O O . LYS A 1 78 ? -37.115 -6.224 -3.782 1.00 28.95 78 LYS A O 1
ATOM 602 N N . LYS A 1 79 ? -35.050 -6.454 -2.929 1.00 26.00 79 LYS A N 1
ATOM 603 C CA . LYS A 1 79 ? -35.182 -7.881 -2.590 1.00 26.00 79 LYS A CA 1
ATOM 604 C C . LYS A 1 79 ? -34.238 -8.285 -1.455 1.00 26.00 79 LYS A C 1
ATOM 606 O O . LYS A 1 79 ? -33.030 -8.182 -1.587 1.00 26.00 79 LYS A O 1
ATOM 611 N N . ILE A 1 80 ? -34.820 -8.738 -0.344 1.00 33.19 80 ILE A N 1
ATOM 612 C CA . ILE A 1 80 ? -34.085 -9.273 0.809 1.00 33.19 80 ILE A CA 1
ATOM 613 C C . ILE A 1 80 ? -33.814 -10.760 0.555 1.00 33.19 80 ILE A C 1
ATOM 615 O O . ILE A 1 80 ? -34.717 -11.480 0.119 1.00 33.19 80 ILE A O 1
ATOM 619 N N . SER A 1 81 ? -32.602 -11.206 0.867 1.00 28.34 81 SER A N 1
ATOM 620 C CA . SER A 1 81 ? -32.273 -12.603 1.155 1.00 28.34 81 SER A CA 1
ATOM 621 C C . SER A 1 81 ? -31.455 -12.620 2.437 1.00 28.34 81 SER A C 1
ATOM 623 O O . SER A 1 81 ? -30.426 -11.951 2.505 1.00 28.34 81 SER A O 1
ATOM 625 N N . ASP A 1 82 ? -31.939 -13.330 3.447 1.00 32.06 82 ASP A N 1
ATOM 626 C CA . ASP A 1 82 ? -31.383 -13.272 4.793 1.00 32.06 82 ASP A CA 1
ATOM 627 C C . ASP A 1 82 ? -30.003 -13.947 4.855 1.00 32.06 82 ASP A C 1
ATOM 629 O O . ASP A 1 82 ? -29.844 -15.096 4.439 1.00 32.06 82 ASP A O 1
ATOM 633 N N . ASN A 1 83 ? -29.020 -13.246 5.419 1.00 33.91 83 ASN A N 1
ATOM 634 C CA . ASN A 1 83 ? -27.825 -13.846 6.006 1.00 33.91 83 ASN A CA 1
ATOM 635 C C . ASN A 1 83 ? -27.635 -13.242 7.405 1.00 33.91 83 ASN A C 1
ATOM 637 O O . ASN A 1 83 ? -28.093 -12.126 7.662 1.00 33.91 83 ASN A O 1
ATOM 641 N N . GLU A 1 84 ? -27.046 -13.996 8.330 1.00 34.97 84 GLU A N 1
ATOM 642 C CA . GLU A 1 84 ? -27.091 -13.657 9.754 1.00 34.97 84 GLU A CA 1
ATOM 643 C C . GLU A 1 84 ? -26.270 -12.395 10.053 1.00 34.97 84 GLU A C 1
ATOM 645 O O . GLU A 1 84 ? -25.054 -12.357 9.875 1.00 34.97 84 GLU A O 1
ATOM 650 N N . GLY A 1 85 ? -26.964 -11.340 10.486 1.00 32.75 85 GLY A N 1
ATOM 651 C CA . GLY A 1 85 ? -26.373 -10.023 10.680 1.00 32.75 85 GLY A CA 1
ATOM 652 C C . GLY A 1 85 ? -25.372 -10.001 11.828 1.00 32.75 85 GLY A C 1
ATOM 653 O O . GLY A 1 85 ? -25.762 -9.869 12.990 1.00 32.75 85 GLY A O 1
ATOM 654 N N . SER A 1 86 ? -24.083 -10.026 11.492 1.00 39.38 86 SER A N 1
ATOM 655 C CA . SER A 1 86 ? -23.072 -9.411 12.345 1.00 39.38 86 SER A CA 1
ATOM 656 C C . SER A 1 86 ? -23.434 -7.935 12.490 1.00 39.38 86 SER A C 1
ATOM 658 O O . SER A 1 86 ? -23.373 -7.181 11.521 1.00 39.38 86 SER A O 1
ATOM 660 N N . THR A 1 87 ? -23.816 -7.500 13.692 1.00 38.25 87 THR A N 1
ATOM 661 C CA . THR A 1 87 ? -23.892 -6.070 14.029 1.00 38.25 87 THR A CA 1
ATOM 662 C C . THR A 1 87 ? -22.479 -5.542 14.276 1.00 38.25 87 THR A C 1
ATOM 664 O O . THR A 1 87 ? -22.169 -5.048 15.361 1.00 38.25 87 THR A O 1
ATOM 667 N N . GLY A 1 88 ? -21.605 -5.744 13.290 1.00 51.72 88 GLY A N 1
ATOM 668 C CA . GLY A 1 88 ? -20.254 -5.219 13.275 1.00 51.72 88 GLY A CA 1
ATOM 669 C C . GLY A 1 88 ? -20.320 -3.708 13.145 1.00 51.72 88 GLY A C 1
ATOM 670 O O . GLY A 1 88 ? -20.984 -3.181 12.253 1.00 51.72 88 GLY A O 1
ATOM 671 N N . VAL A 1 89 ? -19.638 -3.021 14.051 1.00 62.91 89 VAL A N 1
ATOM 672 C CA . VAL A 1 89 ? -19.283 -1.621 13.850 1.00 62.91 89 VAL A CA 1
ATOM 673 C C . VAL A 1 89 ? -18.377 -1.582 12.611 1.00 62.91 89 VAL A C 1
ATOM 675 O O . VAL A 1 89 ? -17.480 -2.410 12.478 1.00 62.91 89 VAL A O 1
ATOM 678 N N . SER A 1 90 ? -18.645 -0.683 11.664 1.00 73.12 90 SER A N 1
ATOM 679 C CA . SER A 1 90 ? -17.585 -0.247 10.752 1.00 73.12 90 SER A CA 1
ATOM 680 C C . SER A 1 90 ? -16.723 0.712 11.551 1.00 73.12 90 SER A C 1
ATOM 682 O O . SER A 1 90 ? -17.282 1.589 12.213 1.00 73.12 90 SER A O 1
ATOM 684 N N . LEU A 1 91 ? -15.399 0.599 11.432 1.00 86.31 91 LEU A N 1
ATOM 685 C CA . LEU A 1 91 ? -14.495 1.679 11.823 1.00 86.31 91 LEU A CA 1
ATOM 686 C C . LEU A 1 91 ? -15.016 2.998 11.223 1.00 86.31 91 LEU A C 1
ATOM 688 O O . LEU A 1 91 ? -15.622 2.968 10.146 1.00 86.31 91 LEU A O 1
ATOM 692 N N . THR A 1 92 ? -14.793 4.136 11.880 1.00 90.75 92 THR A N 1
ATOM 693 C CA . THR A 1 92 ? -14.980 5.454 11.252 1.00 90.75 92 THR A CA 1
ATOM 694 C C . TH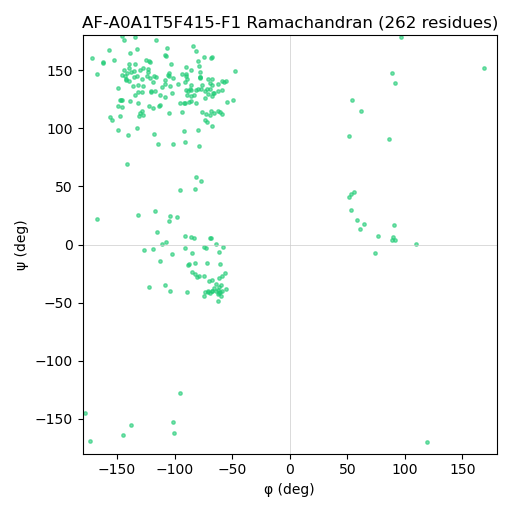R A 1 92 ? -13.630 6.103 10.968 1.00 90.75 92 THR A C 1
ATOM 696 O O . THR A 1 92 ? -12.611 5.726 11.547 1.00 90.75 92 THR A O 1
ATOM 699 N N . LYS A 1 93 ? -13.606 7.105 10.083 1.00 92.06 93 LYS A N 1
ATOM 700 C CA . LYS A 1 93 ? -12.373 7.831 9.750 1.00 92.06 93 LYS A CA 1
ATOM 701 C C . LYS A 1 93 ? -11.742 8.520 10.969 1.00 92.06 93 LYS A C 1
ATOM 703 O O . LYS A 1 93 ? -10.517 8.564 11.062 1.00 92.06 93 LYS A O 1
ATOM 708 N N . ASP A 1 94 ? -12.555 9.014 11.900 1.00 92.12 94 ASP A N 1
ATOM 709 C CA . ASP A 1 94 ? -12.067 9.687 13.107 1.00 92.12 94 ASP A CA 1
ATOM 710 C C . ASP A 1 94 ? -11.490 8.672 14.106 1.00 92.12 94 ASP A C 1
ATOM 712 O O . ASP A 1 94 ? -10.374 8.861 14.594 1.00 92.12 94 ASP A O 1
ATOM 716 N N . ASP A 1 95 ? -12.178 7.542 14.319 1.00 91.38 95 ASP A N 1
ATOM 717 C CA . ASP A 1 95 ? -11.668 6.437 15.146 1.00 91.38 95 ASP A CA 1
ATOM 718 C C . ASP A 1 95 ? -10.357 5.876 14.568 1.00 91.38 95 ASP A C 1
ATOM 720 O O . ASP A 1 95 ? -9.406 5.628 15.308 1.00 91.38 95 ASP A O 1
ATOM 724 N N . ALA A 1 96 ? -10.260 5.744 13.239 1.00 93.62 96 ALA A N 1
ATOM 725 C CA . ALA A 1 96 ? -9.038 5.325 12.557 1.00 93.62 96 ALA A CA 1
ATOM 726 C C . ALA A 1 96 ? -7.863 6.280 12.836 1.00 93.62 96 ALA A C 1
ATOM 728 O O . ALA A 1 96 ? -6.762 5.816 13.135 1.00 93.62 96 ALA A O 1
ATOM 729 N N . TYR A 1 97 ? -8.078 7.601 12.787 1.00 91.81 97 TYR A N 1
ATOM 730 C CA . TYR A 1 97 ? -7.032 8.578 13.111 1.00 91.81 97 TYR A CA 1
ATOM 731 C C . TYR A 1 97 ? -6.626 8.556 14.585 1.00 91.81 97 TYR A C 1
ATOM 733 O O . TYR A 1 97 ? -5.433 8.667 14.869 1.00 91.81 97 TYR A O 1
ATOM 741 N N . GLU A 1 98 ? -7.564 8.408 15.520 1.00 91.38 98 GLU A N 1
ATOM 742 C CA . GLU A 1 98 ? -7.220 8.330 16.944 1.00 91.38 98 GLU A CA 1
ATOM 743 C C . GLU A 1 98 ? -6.518 7.015 17.295 1.00 91.38 98 GLU A C 1
ATOM 745 O O . GLU A 1 98 ? -5.501 7.038 17.987 1.00 91.38 98 GLU A O 1
ATOM 750 N N . ILE A 1 99 ? -6.948 5.875 16.746 1.00 90.50 99 ILE A N 1
ATOM 751 C CA . ILE A 1 99 ? -6.233 4.602 16.919 1.00 90.50 99 ILE A CA 1
ATOM 752 C C . ILE A 1 99 ? -4.828 4.692 16.302 1.00 90.50 99 ILE A C 1
ATOM 754 O O . ILE A 1 99 ? -3.861 4.297 16.955 1.00 90.50 99 ILE A O 1
ATOM 758 N N . ALA A 1 100 ? -4.675 5.285 15.110 1.00 91.88 100 ALA A N 1
ATOM 759 C CA . ALA A 1 100 ? -3.366 5.525 14.495 1.00 91.88 100 ALA A CA 1
ATOM 760 C C . ALA A 1 100 ? -2.454 6.395 15.381 1.00 91.88 100 ALA A C 1
ATOM 762 O O . ALA A 1 100 ? -1.271 6.095 15.526 1.00 91.88 100 ALA A O 1
ATOM 763 N N . ARG A 1 101 ? -3.002 7.434 16.030 1.00 91.25 101 ARG A N 1
ATOM 764 C CA . ARG A 1 101 ? -2.284 8.270 17.013 1.00 91.25 101 ARG A CA 1
ATOM 765 C C . ARG A 1 101 ? -1.932 7.521 18.300 1.00 91.25 101 ARG A C 1
ATOM 767 O O . ARG A 1 101 ? -0.925 7.852 18.913 1.00 91.25 101 ARG A O 1
ATOM 774 N N . MET A 1 102 ? -2.730 6.538 18.720 1.00 87.31 102 MET A N 1
ATOM 775 C CA . MET A 1 102 ? -2.466 5.744 19.929 1.00 87.31 102 MET A CA 1
ATOM 776 C C . MET A 1 102 ? -1.444 4.618 19.720 1.00 87.31 102 MET A C 1
ATOM 778 O O . MET A 1 102 ? -0.778 4.243 20.685 1.00 87.31 102 MET A O 1
ATOM 782 N N . VAL A 1 103 ? -1.307 4.075 18.503 1.00 79.75 103 VAL A N 1
ATOM 783 C CA . VAL A 1 103 ? -0.273 3.066 18.179 1.00 79.75 103 VAL A CA 1
ATOM 784 C C . VAL A 1 103 ? 1.058 3.680 17.734 1.00 79.75 103 VAL A C 1
ATOM 786 O O . VAL A 1 103 ? 2.083 3.002 17.764 1.00 79.75 103 VAL A O 1
ATOM 789 N N . ALA A 1 104 ? 1.062 4.954 17.336 1.00 76.00 104 ALA A N 1
ATOM 790 C CA . ALA A 1 104 ? 2.259 5.660 16.905 1.00 76.00 104 ALA A CA 1
ATOM 791 C C . ALA A 1 104 ? 3.093 6.197 18.084 1.00 76.00 104 ALA A C 1
ATOM 793 O O . ALA A 1 104 ? 2.645 7.063 18.830 1.00 76.00 104 ALA A O 1
ATOM 794 N N . ASP A 1 105 ? 4.361 5.779 18.164 1.00 70.81 105 ASP A N 1
ATOM 795 C CA . ASP A 1 105 ? 5.418 6.494 18.915 1.00 70.81 105 ASP A CA 1
ATOM 796 C C . ASP A 1 105 ? 6.029 7.650 18.073 1.00 70.81 105 ASP A C 1
ATOM 798 O O . ASP A 1 105 ? 6.994 8.302 18.468 1.00 70.81 105 ASP A O 1
ATOM 802 N N . GLY A 1 106 ? 5.449 7.903 16.890 1.00 71.44 106 GLY A N 1
ATOM 803 C CA . GLY A 1 106 ? 5.868 8.891 15.893 1.00 71.44 106 GLY A CA 1
ATOM 804 C C . GLY A 1 106 ? 4.686 9.656 15.277 1.00 71.44 106 GLY A C 1
ATOM 805 O O . GLY A 1 106 ? 3.621 9.804 15.876 1.00 71.44 106 GLY A O 1
ATOM 806 N N . LYS A 1 107 ? 4.864 10.172 14.060 1.00 91.50 107 LYS A N 1
ATOM 807 C CA . LYS A 1 107 ? 3.854 10.920 13.295 1.00 91.50 107 LYS A CA 1
ATOM 808 C C . LYS A 1 107 ? 3.031 9.977 12.415 1.00 91.50 107 LYS A C 1
ATOM 810 O O . LYS A 1 107 ? 3.591 9.111 11.753 1.00 91.50 107 LYS A O 1
ATOM 815 N N . VAL A 1 108 ? 1.716 10.204 12.330 1.00 94.81 108 VAL A N 1
ATOM 816 C CA . VAL A 1 108 ? 0.879 9.635 11.257 1.00 94.81 108 VAL A CA 1
ATOM 817 C C . VAL A 1 108 ? 1.191 10.396 9.964 1.00 94.81 108 VAL A C 1
ATOM 819 O O . VAL A 1 108 ? 0.839 11.570 9.832 1.00 94.81 108 VAL A O 1
ATOM 822 N N . CYS A 1 109 ? 1.902 9.745 9.048 1.00 94.00 109 CYS A N 1
ATOM 823 C CA . CYS A 1 109 ? 2.396 10.310 7.791 1.00 94.00 109 CYS A CA 1
ATOM 824 C C . CYS A 1 109 ? 1.377 10.156 6.656 1.00 94.00 109 CYS A C 1
ATOM 826 O O . CYS A 1 109 ? 1.142 11.098 5.906 1.00 94.00 109 CYS A O 1
ATOM 828 N N . ALA A 1 110 ? 0.721 8.997 6.589 1.00 95.06 110 ALA A N 1
ATOM 829 C CA . ALA A 1 110 ? -0.437 8.741 5.739 1.00 95.06 110 ALA A CA 1
ATOM 830 C C . ALA A 1 110 ? -1.466 7.904 6.508 1.00 95.06 110 ALA A C 1
ATOM 832 O O . ALA A 1 110 ? -1.097 7.127 7.391 1.00 95.06 110 ALA A O 1
ATOM 833 N N . LEU A 1 111 ? -2.746 8.051 6.165 1.00 95.75 111 LEU A N 1
ATOM 834 C CA . LEU A 1 111 ? -3.814 7.160 6.613 1.00 95.75 111 LEU A CA 1
ATOM 835 C C . LEU A 1 111 ? -4.874 7.062 5.521 1.00 95.75 111 LEU A C 1
ATOM 837 O O . LEU A 1 111 ? -5.434 8.080 5.118 1.00 95.75 111 LEU A O 1
ATOM 841 N N . GLU A 1 112 ? -5.167 5.837 5.097 1.00 97.06 112 GLU A N 1
ATOM 842 C CA . GLU A 1 112 ? -6.205 5.523 4.116 1.00 97.06 112 GLU A CA 1
ATOM 843 C C . GLU A 1 112 ? -7.232 4.583 4.737 1.00 97.06 112 GLU A C 1
ATOM 845 O O . GLU A 1 112 ? -6.876 3.565 5.334 1.00 97.06 112 GLU A O 1
ATOM 850 N N . TYR A 1 113 ? -8.507 4.926 4.579 1.00 94.88 113 TYR A N 1
ATOM 851 C CA . TYR A 1 113 ? -9.651 4.312 5.252 1.00 94.88 113 TYR A CA 1
ATOM 852 C C . TYR A 1 113 ? -10.706 3.961 4.196 1.00 94.88 113 TYR A C 1
ATOM 854 O O . TYR A 1 113 ? -11.248 4.868 3.563 1.00 94.88 113 TYR A O 1
ATOM 862 N N . HIS A 1 114 ? -10.944 2.664 3.978 1.00 96.31 114 HIS A N 1
ATOM 863 C CA . HIS A 1 114 ? -11.755 2.119 2.877 1.00 96.31 114 HIS A CA 1
ATOM 864 C C . HIS A 1 114 ? -12.286 0.718 3.229 1.00 96.31 114 HIS A C 1
ATOM 866 O O . HIS A 1 114 ? -11.812 0.086 4.173 1.00 96.31 114 HIS A O 1
ATOM 872 N N . ASP A 1 115 ? -13.234 0.210 2.442 1.00 96.19 115 ASP A N 1
ATOM 873 C CA . ASP A 1 115 ? -13.597 -1.214 2.400 1.00 96.19 115 ASP A CA 1
ATOM 874 C C . ASP A 1 115 ? -12.558 -1.960 1.541 1.00 96.19 115 ASP A C 1
ATOM 876 O O . ASP A 1 115 ? -12.571 -1.880 0.308 1.00 96.19 115 ASP A O 1
ATOM 880 N N . TYR A 1 116 ? -11.583 -2.599 2.196 1.00 97.31 116 TYR A N 1
ATOM 881 C CA . TYR A 1 116 ? -10.404 -3.160 1.522 1.00 97.31 116 TYR A CA 1
ATOM 882 C C . TYR A 1 116 ? -10.625 -4.570 0.957 1.00 97.31 116 TYR A C 1
ATOM 884 O O . TYR A 1 116 ? -9.904 -4.958 0.033 1.00 97.31 116 TYR A O 1
ATOM 892 N N . ASP A 1 117 ? -11.576 -5.345 1.490 1.00 96.38 117 ASP A N 1
ATOM 893 C CA . ASP A 1 117 ? -11.853 -6.720 1.044 1.00 96.38 117 ASP A CA 1
ATOM 894 C C . ASP A 1 117 ? -13.263 -6.956 0.482 1.00 96.38 117 ASP A C 1
ATOM 896 O O . ASP A 1 117 ? -13.535 -8.037 -0.052 1.00 96.38 117 ASP A O 1
ATOM 900 N N . GLY A 1 118 ? -14.119 -5.934 0.525 1.00 95.12 118 GLY A N 1
ATOM 901 C CA . GLY A 1 118 ? -15.426 -5.904 -0.109 1.00 95.12 118 GLY A CA 1
ATOM 902 C C . GLY A 1 118 ? -16.580 -6.402 0.757 1.00 95.12 118 GLY A C 1
ATOM 903 O O . GLY A 1 118 ? -17.628 -6.744 0.198 1.00 95.12 118 GLY A O 1
ATOM 904 N N . ASP A 1 119 ? -16.417 -6.500 2.082 1.00 94.38 119 ASP A N 1
ATOM 905 C CA . ASP A 1 119 ? -17.464 -7.000 2.988 1.00 94.38 119 ASP A CA 1
ATOM 906 C C . ASP A 1 119 ? -18.490 -5.943 3.444 1.00 94.38 119 ASP A C 1
ATOM 908 O O . ASP A 1 119 ? -19.535 -6.294 4.007 1.00 94.38 119 ASP A O 1
ATOM 912 N N . GLY A 1 120 ? -18.264 -4.667 3.110 1.00 93.25 120 GLY A N 1
ATOM 913 C CA . GLY A 1 120 ? -19.144 -3.540 3.428 1.00 93.25 120 GLY A CA 1
ATOM 914 C C . GLY A 1 120 ? -18.830 -2.841 4.754 1.00 93.25 120 GLY A C 1
ATOM 915 O O . GLY A 1 120 ? -19.561 -1.925 5.148 1.00 93.25 120 GLY A O 1
ATOM 916 N N . ARG A 1 121 ? -17.767 -3.252 5.450 1.00 93.25 121 ARG A N 1
ATOM 917 C CA . ARG A 1 121 ? -17.160 -2.534 6.579 1.00 93.25 121 ARG A CA 1
ATOM 918 C C . ARG A 1 121 ? -15.881 -1.853 6.100 1.00 93.25 121 ARG A C 1
ATOM 920 O O . ARG A 1 121 ? -15.288 -2.267 5.116 1.00 93.25 121 ARG A O 1
ATOM 927 N N . ASN A 1 122 ? -15.475 -0.785 6.779 1.00 94.81 122 ASN A N 1
ATOM 928 C CA . ASN A 1 122 ? -14.213 -0.118 6.475 1.00 94.81 122 ASN A CA 1
ATOM 929 C C . ASN A 1 122 ? -13.143 -0.534 7.486 1.00 94.81 122 ASN A C 1
ATOM 931 O O . ASN A 1 122 ? -13.408 -0.628 8.688 1.00 94.81 122 ASN A O 1
ATOM 935 N N . GLU A 1 123 ? -11.924 -0.676 6.990 1.00 95.44 123 GLU A N 1
ATOM 936 C CA . GLU A 1 123 ? -10.683 -0.746 7.752 1.00 95.44 123 GLU A CA 1
ATOM 937 C C . GLU A 1 123 ? -9.803 0.462 7.407 1.00 95.44 123 GLU A C 1
ATOM 939 O O . GLU A 1 123 ? -10.134 1.272 6.537 1.00 95.44 123 GLU A O 1
ATOM 944 N N . ALA A 1 124 ? -8.658 0.595 8.074 1.00 97.19 124 ALA A N 1
ATOM 945 C CA . ALA A 1 124 ? -7.639 1.555 7.674 1.00 97.19 124 ALA A CA 1
ATOM 946 C C . ALA A 1 124 ? -6.233 0.952 7.668 1.00 97.19 124 ALA A C 1
ATOM 948 O O . ALA A 1 124 ? -5.924 0.034 8.428 1.00 97.19 124 ALA A O 1
ATOM 949 N N . PHE A 1 125 ? -5.356 1.541 6.859 1.00 98.31 125 PHE A N 1
ATOM 950 C CA . PHE A 1 125 ? -3.912 1.433 7.034 1.00 98.31 125 PHE A CA 1
ATOM 951 C C . PHE A 1 125 ? -3.330 2.811 7.340 1.00 98.31 125 PHE A C 1
ATOM 953 O O . PHE A 1 125 ? -3.789 3.823 6.808 1.00 98.31 125 PHE A O 1
ATOM 960 N N . ALA A 1 126 ? -2.309 2.843 8.192 1.00 96.94 126 ALA A N 1
ATOM 961 C CA . ALA A 1 126 ? -1.579 4.046 8.559 1.00 96.94 126 ALA A CA 1
ATOM 962 C C . ALA A 1 126 ? -0.072 3.836 8.374 1.00 96.94 126 ALA A C 1
ATOM 964 O O . ALA A 1 126 ? 0.491 2.854 8.865 1.00 96.94 126 ALA A O 1
ATOM 965 N N . ALA A 1 127 ? 0.583 4.785 7.704 1.00 97.06 127 ALA A N 1
ATOM 966 C CA . ALA A 1 127 ? 2.036 4.885 7.666 1.00 97.06 127 ALA A CA 1
ATOM 967 C C . ALA A 1 127 ? 2.508 5.784 8.809 1.00 97.06 127 ALA A C 1
ATOM 969 O O . ALA A 1 127 ? 2.097 6.945 8.901 1.00 97.06 127 ALA A O 1
ATOM 970 N N . ILE A 1 128 ? 3.363 5.245 9.674 1.00 95.25 128 ILE A N 1
ATOM 971 C CA . ILE A 1 128 ? 3.919 5.923 10.843 1.00 95.25 128 ILE A CA 1
ATOM 972 C C . ILE A 1 128 ? 5.411 6.176 10.619 1.00 95.25 128 ILE A C 1
ATOM 974 O O . ILE A 1 128 ? 6.144 5.292 10.164 1.00 95.25 128 ILE A O 1
ATOM 978 N N . GLY A 1 129 ? 5.867 7.378 10.953 1.00 94.50 129 GLY A N 1
ATOM 979 C CA . GLY A 1 129 ? 7.261 7.777 10.802 1.00 94.50 129 GLY A CA 1
ATOM 980 C C . GLY A 1 129 ? 7.527 9.190 11.306 1.00 94.50 129 GLY A C 1
ATOM 981 O O . GLY A 1 129 ? 6.922 9.654 12.272 1.00 94.50 129 GLY A O 1
ATOM 982 N N . LYS A 1 130 ? 8.427 9.904 10.635 1.00 94.44 130 LYS A N 1
ATOM 983 C CA . LYS A 1 130 ? 8.813 11.287 10.960 1.00 94.44 130 LYS A CA 1
ATOM 984 C C . LYS A 1 130 ? 9.082 12.087 9.691 1.00 94.44 130 LYS A C 1
ATOM 986 O O . LYS A 1 130 ? 9.504 11.515 8.694 1.00 94.44 130 LYS A O 1
ATOM 991 N N . ASP A 1 131 ? 8.848 13.397 9.745 1.00 93.75 131 ASP A N 1
ATOM 992 C CA . ASP A 1 131 ? 9.180 14.317 8.648 1.00 93.75 131 ASP A CA 1
ATOM 993 C C . ASP A 1 131 ? 10.667 14.223 8.269 1.00 93.75 131 ASP A C 1
ATOM 995 O O . ASP A 1 131 ? 11.523 14.112 9.152 1.00 93.75 131 ASP A O 1
ATOM 999 N N . ASP A 1 132 ? 10.966 14.282 6.969 1.00 92.31 132 ASP A N 1
ATOM 1000 C CA . ASP A 1 132 ? 12.333 14.340 6.447 1.00 92.31 132 ASP A CA 1
ATOM 1001 C C . ASP A 1 132 ? 12.718 15.734 5.908 1.00 92.31 132 ASP A C 1
ATOM 1003 O O . ASP A 1 132 ? 11.884 16.628 5.757 1.00 92.31 132 ASP A O 1
ATOM 1007 N N . ASP A 1 133 ? 14.011 15.930 5.627 1.00 91.69 133 ASP A N 1
ATOM 1008 C CA . ASP A 1 133 ? 14.560 17.206 5.136 1.00 91.69 133 ASP A CA 1
ATOM 1009 C C . ASP A 1 133 ? 14.188 17.524 3.664 1.00 91.69 133 ASP A C 1
ATOM 1011 O O . ASP A 1 133 ? 14.559 18.583 3.148 1.00 91.69 133 ASP A O 1
ATOM 1015 N N . MET A 1 134 ? 13.487 16.619 2.970 1.00 90.31 134 MET A N 1
ATOM 1016 C CA . MET A 1 134 ? 13.180 16.670 1.533 1.00 90.31 134 MET A CA 1
ATOM 1017 C C . MET A 1 134 ? 11.685 16.868 1.227 1.00 90.31 134 MET A C 1
ATOM 1019 O O . MET A 1 134 ? 11.351 17.237 0.100 1.00 90.31 134 MET A O 1
ATOM 1023 N N . GLY A 1 135 ? 10.801 16.684 2.213 1.00 89.12 135 GLY A N 1
ATOM 1024 C CA . GLY A 1 135 ? 9.347 16.856 2.099 1.00 89.12 135 GLY A CA 1
ATOM 1025 C C . GLY A 1 135 ? 8.535 15.556 2.155 1.00 89.12 135 GLY A C 1
ATOM 1026 O O . GLY A 1 135 ? 7.310 15.620 2.087 1.00 89.12 135 GLY A O 1
ATOM 1027 N N . GLY A 1 136 ? 9.196 14.407 2.300 1.00 92.75 136 GLY A N 1
ATOM 1028 C CA . GLY A 1 136 ? 8.570 13.118 2.588 1.00 92.75 136 GLY A CA 1
ATOM 1029 C C . GLY A 1 136 ? 8.706 12.736 4.063 1.00 92.75 136 GLY A C 1
ATOM 1030 O O . GLY A 1 136 ? 8.821 13.592 4.948 1.00 92.75 136 GLY A O 1
ATOM 1031 N N . TYR A 1 137 ? 8.698 11.430 4.335 1.00 94.06 137 TYR A N 1
ATOM 1032 C CA . TYR A 1 137 ? 8.713 10.898 5.697 1.00 94.06 137 TYR A CA 1
ATOM 1033 C C . TYR A 1 137 ? 9.628 9.682 5.842 1.00 94.06 137 TYR A C 1
ATOM 1035 O O . TYR A 1 137 ? 9.388 8.669 5.192 1.00 94.06 137 TYR A O 1
ATOM 1043 N N . ILE A 1 138 ? 10.603 9.710 6.756 1.00 95.31 138 ILE A N 1
ATOM 1044 C CA . ILE A 1 138 ? 11.358 8.499 7.127 1.00 95.31 138 ILE A CA 1
ATOM 1045 C C . ILE A 1 138 ? 10.381 7.534 7.805 1.00 95.31 138 ILE A C 1
ATOM 1047 O O . ILE A 1 138 ? 9.890 7.835 8.901 1.00 95.31 138 ILE A O 1
ATOM 1051 N N . LEU A 1 139 ? 10.103 6.396 7.165 1.00 95.12 139 LEU A N 1
ATOM 1052 C CA . LEU A 1 139 ? 9.165 5.400 7.679 1.00 95.12 139 LEU A CA 1
ATOM 1053 C C . LEU A 1 139 ? 9.732 4.664 8.890 1.00 95.12 139 LEU A C 1
ATOM 1055 O O . LEU A 1 139 ? 10.911 4.316 8.943 1.00 95.12 139 LEU A O 1
ATOM 1059 N N . GLU A 1 140 ? 8.850 4.386 9.845 1.00 95.12 140 GLU A N 1
ATOM 1060 C CA . GLU A 1 140 ? 9.150 3.614 11.050 1.00 95.12 140 GLU A CA 1
ATOM 1061 C C . GLU A 1 140 ? 8.244 2.381 11.157 1.00 95.12 140 GLU A C 1
ATOM 1063 O O . GLU A 1 140 ? 8.715 1.327 11.566 1.00 95.12 140 GLU A O 1
ATOM 1068 N N . SER A 1 141 ? 6.968 2.460 10.750 1.00 95.81 141 SER A N 1
ATOM 1069 C CA . SER A 1 141 ? 6.105 1.272 10.622 1.00 95.81 141 SER A CA 1
ATOM 1070 C C . SER A 1 141 ? 4.863 1.491 9.748 1.00 95.81 141 SER A C 1
ATOM 1072 O O . SER A 1 141 ? 4.390 2.616 9.601 1.00 95.81 141 SER A O 1
ATOM 1074 N N . ILE A 1 142 ? 4.296 0.405 9.207 1.00 97.75 142 ILE A N 1
ATOM 1075 C CA . ILE A 1 142 ? 2.906 0.376 8.710 1.00 97.75 142 ILE A CA 1
ATOM 1076 C C . ILE A 1 142 ? 2.036 -0.371 9.714 1.00 97.75 142 ILE A C 1
ATOM 1078 O O . ILE A 1 142 ? 2.395 -1.456 10.179 1.00 97.75 142 ILE A O 1
ATOM 1082 N N . TRP A 1 143 ? 0.861 0.185 9.988 1.00 97.38 143 TRP A N 1
ATOM 1083 C CA . TRP A 1 143 ? -0.173 -0.412 10.823 1.00 97.38 143 TRP A CA 1
ATOM 1084 C C . TRP A 1 143 ? -1.450 -0.630 10.024 1.00 97.38 143 TRP A C 1
ATOM 1086 O O . TRP A 1 143 ? -1.857 0.227 9.247 1.00 97.38 143 TRP A O 1
ATOM 1096 N N . PHE A 1 144 ? -2.101 -1.761 10.264 1.00 97.50 144 PHE A N 1
ATOM 1097 C CA . PHE A 1 144 ? -3.504 -1.986 9.942 1.00 97.50 144 PHE A CA 1
ATOM 1098 C C . PHE A 1 144 ? -4.366 -1.650 11.160 1.00 97.50 144 PHE A C 1
ATOM 1100 O O . PHE A 1 144 ? -3.951 -1.901 12.294 1.00 97.50 144 PHE A O 1
ATOM 1107 N N . ILE A 1 145 ? -5.571 -1.139 10.931 1.00 95.94 145 ILE A N 1
ATOM 1108 C CA . ILE A 1 145 ? -6.595 -0.888 11.943 1.00 95.94 145 ILE A CA 1
ATOM 1109 C C . ILE A 1 145 ? -7.877 -1.569 11.469 1.00 95.94 145 ILE A C 1
ATOM 1111 O O . ILE A 1 145 ? -8.476 -1.163 10.472 1.00 95.94 145 ILE A O 1
ATOM 1115 N N . GLY A 1 146 ? -8.273 -2.626 12.175 1.00 91.25 146 GLY A N 1
ATOM 1116 C CA . GLY A 1 146 ? -9.446 -3.417 11.822 1.00 91.25 146 GLY A CA 1
ATOM 1117 C C . GLY A 1 146 ? -10.764 -2.720 12.152 1.00 91.25 146 GLY A C 1
ATOM 1118 O O . GLY A 1 146 ? -10.843 -1.866 13.037 1.00 91.25 146 GLY A O 1
ATOM 1119 N N . SER A 1 147 ? -11.839 -3.184 11.519 1.00 85.00 147 SER A N 1
ATOM 1120 C CA . SER A 1 147 ? -13.231 -2.842 11.845 1.00 85.00 147 SER A CA 1
ATOM 1121 C C . SER A 1 147 ? -13.682 -3.312 13.242 1.00 85.00 147 SER A C 1
ATOM 1123 O O . SER A 1 147 ? -14.813 -3.068 13.648 1.00 85.00 147 SER A O 1
ATOM 1125 N N . ASP A 1 148 ? -12.801 -3.955 14.017 1.00 81.00 148 ASP A N 1
ATOM 1126 C CA . ASP A 1 148 ? -12.974 -4.270 15.440 1.00 81.00 148 ASP A CA 1
ATOM 1127 C C . ASP A 1 148 ? -12.145 -3.363 16.383 1.00 81.00 148 ASP A C 1
ATOM 1129 O O . ASP A 1 148 ? -11.894 -3.738 17.540 1.00 81.00 148 ASP A O 1
ATOM 1133 N N . GLU A 1 149 ? -11.734 -2.195 15.868 1.00 80.69 149 GLU A N 1
ATOM 1134 C CA . GLU A 1 149 ? -10.983 -1.108 16.524 1.00 80.69 149 GLU A CA 1
ATOM 1135 C C . GLU A 1 149 ? -9.557 -1.490 16.981 1.00 80.69 149 GLU A C 1
ATOM 1137 O O . GLU A 1 149 ? -8.951 -0.790 17.794 1.00 80.69 149 GLU A O 1
ATOM 1142 N N . LYS A 1 150 ? -8.976 -2.588 16.470 1.00 83.31 150 LYS A N 1
ATOM 1143 C CA . LYS A 1 150 ? -7.624 -3.034 16.863 1.00 83.31 150 LYS A CA 1
ATOM 1144 C C . LYS A 1 150 ? -6.556 -2.697 15.834 1.00 8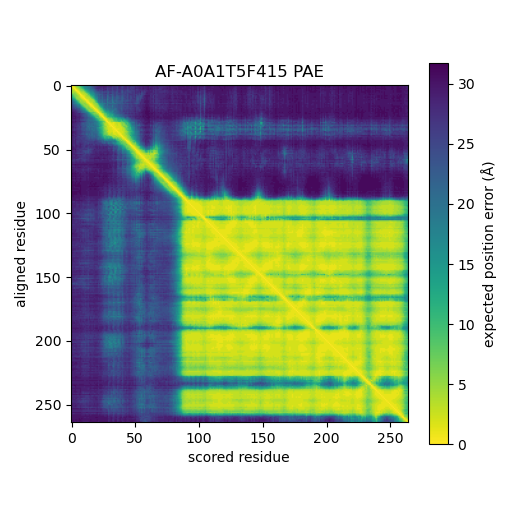3.31 150 LYS A C 1
ATOM 1146 O O . LYS A 1 150 ? -6.660 -3.050 14.661 1.00 83.31 150 LYS A O 1
ATOM 1151 N N . GLY A 1 151 ? -5.473 -2.098 16.326 1.00 89.25 151 GLY A N 1
ATOM 1152 C CA . GLY A 1 151 ? -4.227 -1.927 15.587 1.00 89.25 151 GLY A CA 1
ATOM 1153 C C . GLY A 1 151 ? -3.403 -3.220 15.516 1.00 89.25 151 GLY A C 1
ATOM 1154 O O . GLY A 1 151 ? -3.185 -3.885 16.531 1.00 89.25 151 GLY A O 1
ATOM 1155 N N . LYS A 1 152 ? -2.897 -3.550 14.325 1.00 94.00 152 LYS A N 1
ATOM 1156 C CA . LYS A 1 152 ? -1.968 -4.656 14.037 1.00 94.00 152 LYS A CA 1
ATOM 1157 C C . LYS A 1 152 ? -0.786 -4.093 13.245 1.00 94.00 152 LYS A C 1
ATOM 1159 O O . LYS A 1 152 ? -0.966 -3.625 12.124 1.00 94.00 152 LYS A O 1
ATOM 1164 N N . MET A 1 153 ? 0.415 -4.126 13.819 1.00 95.38 153 MET A N 1
ATOM 1165 C CA . MET A 1 153 ? 1.634 -3.726 13.108 1.00 95.38 153 MET A CA 1
ATOM 1166 C C . MET A 1 153 ? 1.910 -4.720 11.972 1.00 95.38 153 MET A C 1
ATOM 1168 O O . MET A 1 153 ? 1.884 -5.932 12.195 1.00 95.38 153 MET A O 1
ATOM 1172 N N . MET A 1 154 ? 2.145 -4.204 10.767 1.00 97.25 154 MET A N 1
ATOM 1173 C CA . MET A 1 154 ? 2.331 -4.991 9.542 1.00 97.25 154 MET A CA 1
ATOM 1174 C C . MET A 1 154 ? 3.802 -5.059 9.114 1.00 97.25 154 MET A C 1
ATOM 1176 O O . MET A 1 154 ? 4.268 -6.127 8.732 1.00 97.25 154 MET A O 1
ATOM 1180 N N . ARG A 1 155 ? 4.536 -3.944 9.237 1.00 96.50 155 ARG A N 1
ATOM 1181 C CA . ARG A 1 155 ? 5.991 -3.836 9.023 1.00 96.50 155 ARG A CA 1
ATOM 1182 C C . ARG A 1 155 ? 6.593 -2.807 9.978 1.00 96.50 155 ARG A C 1
ATOM 1184 O O . ARG A 1 155 ? 5.970 -1.771 10.195 1.00 96.50 155 ARG A O 1
ATOM 1191 N N . ASP A 1 156 ? 7.823 -3.048 10.430 1.00 95.06 156 ASP A N 1
ATOM 1192 C CA . ASP A 1 156 ? 8.735 -2.095 11.085 1.00 95.06 156 ASP A CA 1
ATOM 1193 C C . ASP A 1 156 ? 10.147 -2.009 10.436 1.00 95.06 156 ASP A C 1
ATOM 1195 O O . ASP A 1 156 ? 10.955 -1.162 10.811 1.00 95.06 156 ASP A O 1
ATOM 1199 N N . ASP A 1 157 ? 10.470 -2.830 9.426 1.00 94.44 157 ASP A N 1
ATOM 1200 C CA . ASP A 1 157 ? 11.825 -2.966 8.858 1.00 94.44 157 ASP A CA 1
ATOM 1201 C C . ASP A 1 157 ? 12.121 -2.103 7.607 1.00 94.44 157 ASP A C 1
ATOM 1203 O O . ASP A 1 157 ? 12.725 -2.555 6.636 1.00 94.44 157 ASP A O 1
ATOM 1207 N N . PHE A 1 158 ? 11.763 -0.814 7.634 1.00 93.38 158 PHE A N 1
ATOM 1208 C CA . PHE A 1 158 ? 11.950 0.108 6.495 1.00 93.38 158 PHE A CA 1
ATOM 1209 C C . PHE A 1 158 ? 13.384 0.595 6.220 1.00 93.38 158 PHE A C 1
ATOM 1211 O O . PHE A 1 158 ? 13.593 1.293 5.233 1.00 93.38 158 PHE A O 1
ATOM 1218 N N . ASN A 1 159 ? 14.384 0.222 7.027 1.00 91.19 159 ASN A N 1
ATOM 1219 C CA . ASN A 1 159 ? 15.807 0.544 6.794 1.00 91.19 159 ASN A CA 1
ATOM 1220 C C . ASN A 1 159 ? 16.101 2.047 6.541 1.00 91.19 159 ASN A C 1
ATOM 1222 O O . ASN A 1 159 ? 16.903 2.382 5.670 1.00 91.19 159 ASN A O 1
ATOM 1226 N N . ASP A 1 160 ? 15.447 2.941 7.295 1.00 90.44 160 ASP A N 1
ATOM 1227 C CA . ASP A 1 160 ? 15.536 4.409 7.168 1.00 90.44 160 ASP A CA 1
ATOM 1228 C C . ASP A 1 160 ? 15.142 4.977 5.779 1.00 90.44 160 ASP A C 1
ATOM 1230 O O . ASP A 1 160 ? 15.515 6.101 5.437 1.00 90.44 160 ASP A O 1
ATOM 1234 N N . LEU A 1 161 ? 14.369 4.238 4.970 1.00 94.50 161 LEU A N 1
ATOM 1235 C CA . LEU A 1 161 ? 13.822 4.739 3.703 1.00 94.50 161 LEU A CA 1
ATOM 1236 C C . LEU A 1 161 ? 12.752 5.821 3.934 1.00 94.50 161 LEU A C 1
ATOM 1238 O O . LEU A 1 161 ? 11.873 5.684 4.790 1.00 94.50 161 LEU A O 1
ATOM 1242 N N . SER A 1 162 ? 12.789 6.870 3.111 1.00 95.44 162 SER A N 1
ATOM 1243 C CA . SER A 1 162 ? 11.758 7.908 3.085 1.00 95.44 162 SER A CA 1
ATOM 1244 C C . SER A 1 162 ? 10.600 7.500 2.186 1.00 95.44 162 SER A C 1
ATOM 1246 O O . SER A 1 162 ? 10.818 7.269 1.000 1.00 95.44 162 SER A O 1
ATOM 1248 N N . MET A 1 163 ? 9.375 7.473 2.713 1.00 95.12 163 MET A N 1
ATOM 1249 C CA . MET A 1 163 ? 8.151 7.532 1.914 1.00 95.12 163 MET A CA 1
ATOM 1250 C C . MET A 1 163 ? 8.055 8.892 1.230 1.00 95.12 163 MET A C 1
ATOM 1252 O O . MET A 1 163 ? 8.192 9.929 1.883 1.00 95.12 163 MET A O 1
ATOM 1256 N N . TYR A 1 164 ? 7.794 8.885 -0.070 1.00 93.06 164 TYR A N 1
ATOM 1257 C CA . TYR A 1 164 ? 7.526 10.093 -0.835 1.00 93.06 164 TYR A CA 1
ATOM 1258 C C . TYR A 1 164 ? 6.083 10.552 -0.587 1.00 93.06 164 TYR A C 1
ATOM 1260 O O . TYR A 1 164 ? 5.181 9.736 -0.400 1.00 93.06 164 TYR A O 1
ATOM 1268 N N . SER A 1 165 ? 5.860 11.864 -0.554 1.00 86.50 165 SER A N 1
ATOM 1269 C CA . SER A 1 165 ? 4.526 12.438 -0.373 1.00 86.50 165 SER A CA 1
ATOM 1270 C C . SER A 1 165 ? 3.709 12.334 -1.667 1.00 86.50 165 SER A C 1
ATOM 1272 O O . SER A 1 165 ? 4.047 13.009 -2.641 1.00 86.50 165 SER A O 1
ATOM 1274 N N . ASP A 1 166 ? 2.634 11.545 -1.675 1.00 80.56 166 ASP A N 1
ATOM 1275 C CA . ASP A 1 166 ? 1.715 11.456 -2.818 1.00 80.56 166 ASP A CA 1
ATOM 1276 C C . ASP A 1 166 ? 0.576 12.492 -2.713 1.00 80.56 166 ASP A C 1
ATOM 1278 O O . ASP A 1 166 ? -0.053 12.644 -1.662 1.00 80.56 166 ASP A O 1
ATOM 1282 N N . GLU A 1 167 ? 0.303 13.208 -3.809 1.00 71.88 167 GLU A N 1
ATOM 1283 C CA . GLU A 1 167 ? -0.843 14.126 -3.942 1.00 71.88 167 GLU A CA 1
ATOM 1284 C C . GLU A 1 167 ? -2.146 13.390 -4.322 1.00 71.88 167 GLU A C 1
ATOM 1286 O O . GLU A 1 167 ? -3.239 13.941 -4.177 1.00 71.88 167 GLU A O 1
ATOM 1291 N N . SER A 1 168 ? -2.038 12.146 -4.797 1.00 70.81 168 SER A N 1
ATOM 1292 C CA . SER A 1 168 ? -3.133 11.295 -5.287 1.00 70.81 168 SER A CA 1
ATOM 1293 C C . SER A 1 168 ? -3.810 10.483 -4.177 1.00 70.81 168 SER A C 1
ATOM 1295 O O . SER A 1 168 ? -4.922 9.991 -4.375 1.00 70.81 168 SER A O 1
ATOM 1297 N N . GLY A 1 169 ? -3.154 10.355 -3.019 1.00 84.75 169 GLY A N 1
ATOM 1298 C CA . GLY A 1 169 ? -3.506 9.414 -1.951 1.00 84.75 169 GLY A CA 1
ATOM 1299 C C . GLY A 1 169 ? -2.678 8.126 -2.013 1.00 84.75 169 GLY A C 1
ATOM 1300 O O . GLY A 1 169 ? -1.848 7.950 -2.897 1.00 84.75 169 GLY A O 1
ATOM 1301 N N . TYR A 1 170 ? -2.906 7.226 -1.059 1.00 92.69 170 TYR A N 1
ATOM 1302 C CA . TYR A 1 170 ? -2.105 6.006 -0.853 1.00 92.69 170 TYR A CA 1
ATOM 1303 C C . TYR A 1 170 ? -2.945 4.728 -1.048 1.00 92.69 170 TYR A C 1
ATOM 1305 O O . TYR A 1 170 ? -2.708 3.702 -0.408 1.00 92.69 170 TYR A O 1
ATOM 1313 N N . TYR A 1 171 ? -3.984 4.803 -1.888 1.00 95.25 171 TYR A N 1
ATOM 1314 C CA . TYR A 1 171 ? -4.999 3.761 -2.054 1.00 95.25 171 TYR A CA 1
ATOM 1315 C C . TYR A 1 171 ? -5.313 3.467 -3.525 1.00 95.25 171 TYR A C 1
ATOM 1317 O O . TYR A 1 171 ? -5.661 4.366 -4.288 1.00 95.25 171 TYR A O 1
ATOM 1325 N N . GLU A 1 172 ? -5.270 2.187 -3.899 1.00 95.06 172 GLU A N 1
ATOM 1326 C CA . GLU A 1 172 ? -5.592 1.692 -5.242 1.00 95.06 172 GLU A CA 1
ATOM 1327 C C . GLU A 1 172 ? -6.725 0.653 -5.197 1.00 95.06 172 GLU A C 1
ATOM 1329 O O . GLU A 1 172 ? -6.599 -0.411 -4.587 1.00 95.06 172 GLU A O 1
ATOM 1334 N N . GLN A 1 173 ? -7.844 0.937 -5.873 1.00 93.88 173 GLN A N 1
ATOM 1335 C CA . GLN A 1 173 ? -9.028 0.066 -5.912 1.00 93.88 173 GLN A CA 1
ATOM 1336 C C . GLN A 1 173 ? -9.017 -0.833 -7.155 1.00 93.88 173 GLN A C 1
ATOM 1338 O O . GLN A 1 173 ? -9.122 -0.349 -8.287 1.00 93.88 173 GLN A O 1
ATOM 1343 N N . TYR A 1 174 ? -9.056 -2.156 -6.968 1.00 94.69 174 TYR A N 1
ATOM 1344 C CA . TYR A 1 174 ? -9.374 -3.088 -8.049 1.00 94.69 174 TYR A CA 1
ATOM 1345 C C . TYR A 1 174 ? -10.881 -3.373 -8.124 1.00 94.69 174 TYR A C 1
ATOM 1347 O O . TYR A 1 174 ? -11.396 -4.331 -7.546 1.00 94.69 174 TYR A O 1
ATOM 1355 N N . SER A 1 175 ? -11.597 -2.531 -8.874 1.00 90.88 175 SER A N 1
ATOM 1356 C CA . SER A 1 175 ? -13.065 -2.569 -8.982 1.00 90.88 175 SER A CA 1
ATOM 1357 C C . SER A 1 175 ? -13.654 -3.891 -9.502 1.00 90.88 175 SER A C 1
ATOM 1359 O O . SER A 1 175 ? -14.790 -4.201 -9.162 1.00 90.88 175 SER A O 1
ATOM 1361 N N . ASP A 1 176 ? -12.919 -4.670 -10.305 1.00 90.00 176 ASP A N 1
ATOM 1362 C CA . ASP A 1 176 ? -13.448 -5.902 -10.923 1.00 90.00 176 ASP A CA 1
ATOM 1363 C C . ASP A 1 176 ? -13.590 -7.064 -9.921 1.00 90.00 176 ASP A C 1
ATOM 1365 O O . ASP A 1 176 ? -14.433 -7.941 -10.105 1.00 90.00 176 ASP A O 1
ATOM 1369 N N . GLU A 1 177 ? -12.772 -7.063 -8.865 1.00 91.94 177 GLU A N 1
ATOM 1370 C CA . GLU A 1 177 ? -12.779 -8.056 -7.775 1.00 91.94 177 GLU A CA 1
ATOM 1371 C C . GLU A 1 177 ? -13.275 -7.442 -6.446 1.00 91.94 177 GLU A C 1
ATOM 1373 O O . GLU A 1 177 ? -13.356 -8.140 -5.442 1.00 91.94 177 GLU A O 1
ATOM 1378 N N . ASN A 1 178 ? -13.630 -6.147 -6.448 1.00 94.06 178 ASN A N 1
ATOM 1379 C CA . ASN A 1 178 ? -14.075 -5.354 -5.293 1.00 94.06 178 ASN A CA 1
ATOM 1380 C C . ASN A 1 178 ? -13.110 -5.393 -4.087 1.00 94.06 178 ASN A C 1
ATOM 1382 O O . ASN A 1 178 ? -13.541 -5.512 -2.945 1.00 94.06 178 ASN A O 1
ATOM 1386 N N . VAL A 1 179 ? -11.804 -5.283 -4.356 1.00 96.50 179 VAL A N 1
ATOM 1387 C CA . VAL A 1 179 ? -10.740 -5.210 -3.333 1.00 96.50 179 VAL A CA 1
ATOM 1388 C C . VAL A 1 179 ? -9.929 -3.923 -3.465 1.00 96.50 179 VAL A C 1
ATOM 1390 O O . VAL A 1 179 ? -9.886 -3.318 -4.543 1.00 96.50 179 VAL A O 1
ATOM 1393 N N . GLY 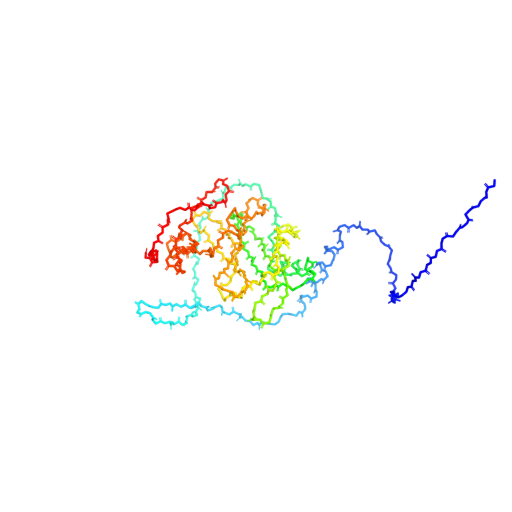A 1 180 ? -9.287 -3.501 -2.381 1.00 97.00 180 GLY A N 1
ATOM 1394 C CA . GLY A 1 180 ? -8.424 -2.324 -2.317 1.00 97.00 180 GLY A CA 1
ATOM 1395 C C . GLY A 1 180 ? -7.021 -2.649 -1.804 1.00 97.00 180 GLY A C 1
ATOM 1396 O O . GLY A 1 180 ? -6.811 -3.650 -1.116 1.00 97.00 180 GLY A O 1
ATOM 1397 N N . PHE A 1 181 ? -6.062 -1.782 -2.121 1.00 98.12 181 PHE A N 1
ATOM 1398 C CA . PHE A 1 181 ? -4.666 -1.911 -1.708 1.00 98.12 181 PHE A CA 1
ATOM 1399 C C . PHE A 1 181 ? -4.147 -0.597 -1.129 1.00 98.12 181 PHE A C 1
ATOM 1401 O O . PHE A 1 181 ? -4.301 0.454 -1.748 1.00 98.12 181 PHE A O 1
ATOM 1408 N N . PHE A 1 182 ? -3.505 -0.662 0.037 1.00 98.44 182 PHE A N 1
ATOM 1409 C CA . PHE A 1 182 ? -2.744 0.452 0.597 1.00 98.44 182 PHE A CA 1
ATOM 1410 C C . PHE A 1 182 ? -1.321 0.395 0.047 1.00 98.44 182 PHE A C 1
ATOM 1412 O O . PHE A 1 182 ? -0.649 -0.631 0.180 1.00 98.44 182 PHE A O 1
ATOM 1419 N N . THR A 1 183 ? -0.881 1.471 -0.595 1.00 97.25 183 THR A N 1
ATOM 1420 C CA . THR A 1 183 ? 0.331 1.510 -1.418 1.00 97.25 183 THR A CA 1
ATOM 1421 C C . THR A 1 183 ? 1.074 2.829 -1.238 1.00 97.25 183 THR A C 1
ATOM 1423 O O . THR A 1 183 ? 0.460 3.869 -1.018 1.00 97.25 183 THR A O 1
ATOM 1426 N N . GLY A 1 184 ? 2.399 2.805 -1.336 1.00 95.38 184 GLY A N 1
ATOM 1427 C CA . GLY A 1 184 ? 3.201 4.023 -1.289 1.00 95.38 184 GLY A CA 1
ATOM 1428 C C . GLY A 1 184 ? 4.642 3.792 -1.711 1.00 95.38 184 GLY A C 1
ATOM 1429 O O . GLY A 1 184 ? 5.218 2.724 -1.490 1.00 95.38 184 GLY A O 1
ATOM 1430 N N . GLU A 1 185 ? 5.222 4.802 -2.350 1.00 93.75 185 GLU A N 1
ATOM 1431 C CA . GLU A 1 185 ? 6.606 4.778 -2.812 1.00 93.75 185 GLU A CA 1
ATOM 1432 C C . GLU A 1 185 ? 7.553 5.231 -1.701 1.00 93.75 185 GLU A C 1
ATOM 1434 O O . GLU A 1 185 ? 7.319 6.242 -1.040 1.00 93.75 185 GLU A O 1
ATOM 1439 N N . CYS A 1 186 ? 8.645 4.497 -1.500 1.00 94.12 186 CYS A N 1
ATOM 1440 C CA . CYS A 1 186 ? 9.703 4.863 -0.572 1.00 94.12 186 CYS A CA 1
ATOM 1441 C C . CYS A 1 186 ? 11.096 4.609 -1.156 1.00 94.12 186 CYS A C 1
ATOM 1443 O O . CYS A 1 186 ? 11.307 3.694 -1.953 1.00 94.12 186 CYS A O 1
ATOM 1445 N N . GLY A 1 187 ? 12.076 5.418 -0.767 1.00 92.56 187 GLY A N 1
ATOM 1446 C CA . GLY A 1 187 ? 13.423 5.337 -1.315 1.00 92.56 187 GLY A CA 1
ATOM 1447 C C . GLY A 1 187 ? 14.420 6.260 -0.622 1.00 92.56 187 GLY A C 1
ATOM 1448 O O . GLY A 1 187 ? 14.152 6.841 0.426 1.00 92.56 187 GLY A O 1
ATOM 1449 N N . GLY A 1 188 ? 15.600 6.383 -1.230 1.00 89.94 188 GLY A N 1
ATOM 1450 C CA . GLY A 1 188 ? 16.675 7.274 -0.779 1.00 89.94 188 GLY A CA 1
ATOM 1451 C C . GLY A 1 188 ? 16.816 8.549 -1.617 1.00 89.94 188 GLY A C 1
ATOM 1452 O O . GLY A 1 188 ? 17.926 9.065 -1.721 1.00 89.94 188 GLY A O 1
ATOM 1453 N N . TYR A 1 189 ? 15.746 8.993 -2.295 1.00 83.62 189 TYR A N 1
ATOM 1454 C CA . TYR A 1 189 ? 15.756 10.095 -3.278 1.00 83.62 189 TYR A CA 1
ATOM 1455 C C . TYR A 1 189 ? 16.808 9.928 -4.401 1.00 83.62 189 TYR A C 1
ATOM 1457 O O . TYR A 1 189 ? 17.350 10.900 -4.931 1.00 83.62 189 TYR A O 1
ATOM 1465 N N . GLY A 1 190 ? 17.123 8.674 -4.743 1.00 78.50 190 GLY A N 1
ATOM 1466 C CA . GLY A 1 190 ? 18.101 8.293 -5.764 1.00 78.50 190 GLY A CA 1
ATOM 1467 C C . GLY A 1 190 ? 17.464 7.888 -7.098 1.00 78.50 190 GLY A C 1
ATOM 1468 O O . GLY A 1 190 ? 16.301 8.165 -7.369 1.00 78.50 190 GLY A O 1
ATOM 1469 N N . SER A 1 191 ? 18.231 7.188 -7.935 1.00 68.75 191 SER A N 1
ATOM 1470 C CA . SER A 1 191 ? 17.779 6.627 -9.219 1.00 68.75 191 SER A CA 1
ATOM 1471 C C . SER A 1 191 ? 17.059 5.278 -9.050 1.00 68.75 191 SER A C 1
ATOM 1473 O O . SER A 1 191 ? 17.435 4.303 -9.696 1.00 68.75 191 SER A O 1
ATOM 1475 N N . GLY A 1 192 ? 16.125 5.200 -8.104 1.00 76.00 192 GLY A N 1
ATOM 1476 C CA . GLY A 1 192 ? 15.404 3.975 -7.763 1.00 76.00 192 GLY A CA 1
ATOM 1477 C C . GLY A 1 192 ? 14.599 4.126 -6.473 1.00 76.00 192 GLY A C 1
ATOM 1478 O O . GLY A 1 192 ? 14.948 4.927 -5.595 1.00 76.00 192 GLY A O 1
ATOM 1479 N N . TRP A 1 193 ? 13.514 3.368 -6.376 1.00 89.00 193 TRP A N 1
ATOM 1480 C CA . TRP A 1 193 ? 12.593 3.353 -5.239 1.00 89.00 193 TRP A CA 1
ATOM 1481 C C . TRP A 1 193 ? 12.031 1.946 -5.028 1.00 89.00 193 TRP A C 1
ATOM 1483 O O . TRP A 1 193 ? 12.384 1.007 -5.735 1.00 89.00 193 TRP A O 1
ATOM 1493 N N . LEU A 1 194 ? 11.193 1.785 -4.013 1.00 92.62 194 LEU A N 1
ATOM 1494 C CA . LEU A 1 194 ? 10.431 0.577 -3.732 1.00 92.62 194 LEU A CA 1
ATOM 1495 C C . LEU A 1 194 ? 8.999 0.982 -3.398 1.00 92.62 194 LEU A C 1
ATOM 1497 O O . LEU A 1 194 ? 8.776 2.046 -2.823 1.00 92.62 194 LEU A O 1
ATOM 1501 N N . THR A 1 195 ? 8.035 0.127 -3.707 1.00 94.44 195 THR A N 1
ATOM 1502 C CA . THR A 1 195 ? 6.633 0.336 -3.340 1.00 94.44 195 THR A CA 1
ATOM 1503 C C . THR A 1 195 ? 6.214 -0.710 -2.320 1.00 94.44 195 THR A C 1
ATOM 1505 O O . THR A 1 195 ? 6.281 -1.910 -2.596 1.00 94.44 195 THR A O 1
ATOM 1508 N N . PHE A 1 196 ? 5.793 -0.265 -1.135 1.00 97.31 196 PHE A N 1
ATOM 1509 C CA . PHE A 1 196 ? 5.124 -1.145 -0.178 1.00 97.31 196 PHE A CA 1
ATOM 1510 C C . PHE A 1 196 ? 3.667 -1.334 -0.610 1.00 97.31 196 PHE A C 1
ATOM 1512 O O . PHE A 1 196 ? 3.060 -0.395 -1.121 1.00 97.31 196 PHE A O 1
ATOM 1519 N N . ILE A 1 197 ? 3.102 -2.531 -0.432 1.00 98.25 197 ILE A N 1
ATOM 1520 C CA . ILE A 1 197 ? 1.718 -2.818 -0.838 1.00 98.25 197 ILE A CA 1
ATOM 1521 C C . ILE A 1 197 ? 1.059 -3.800 0.139 1.00 98.25 197 ILE A C 1
ATOM 1523 O O . ILE A 1 197 ? 1.542 -4.918 0.342 1.00 98.25 197 ILE A O 1
ATOM 1527 N N . PHE A 1 198 ? -0.080 -3.404 0.705 1.00 98.62 198 PHE A N 1
ATOM 1528 C CA . PHE A 1 198 ? -0.866 -4.191 1.658 1.00 98.62 198 PHE A CA 1
ATOM 1529 C C . PHE A 1 198 ? -2.326 -4.297 1.210 1.00 98.62 198 PHE A C 1
ATOM 1531 O O . PHE A 1 198 ? -2.844 -3.404 0.544 1.00 98.62 198 PHE A O 1
ATOM 1538 N N . GLY A 1 199 ? -3.001 -5.376 1.599 1.00 98.19 199 GLY A N 1
ATOM 1539 C CA . GLY A 1 199 ? -4.427 -5.595 1.343 1.00 98.19 199 GLY A CA 1
ATOM 1540 C C . GLY A 1 199 ? -5.109 -6.308 2.510 1.00 98.19 199 GLY A C 1
ATOM 1541 O O . GLY A 1 199 ? -4.456 -6.700 3.480 1.00 98.19 199 GLY A O 1
ATOM 1542 N N . VAL A 1 200 ? -6.427 -6.494 2.418 1.00 97.81 200 VAL A N 1
ATOM 1543 C CA . VAL A 1 200 ? -7.248 -7.191 3.430 1.00 97.81 200 VAL A CA 1
ATOM 1544 C C . VAL A 1 200 ? -7.980 -8.361 2.780 1.00 97.81 200 VAL A C 1
ATOM 1546 O O . VAL A 1 200 ? -8.222 -8.362 1.571 1.00 97.81 200 VAL A O 1
ATOM 1549 N N . ARG A 1 201 ? -8.259 -9.416 3.554 1.00 95.25 201 ARG A N 1
ATOM 1550 C CA . ARG A 1 201 ? -8.960 -10.606 3.067 1.00 95.25 201 ARG A CA 1
ATOM 1551 C C . ARG A 1 201 ? -9.702 -11.353 4.182 1.00 95.25 201 ARG A C 1
ATOM 1553 O O . ARG A 1 201 ? -9.104 -12.132 4.922 1.00 95.25 201 ARG A O 1
ATOM 1560 N N . ASN A 1 202 ? -11.028 -11.255 4.199 1.00 93.12 202 ASN A N 1
ATOM 1561 C CA . ASN A 1 202 ? -11.923 -11.712 5.274 1.00 93.12 202 ASN A CA 1
ATOM 1562 C C . ASN A 1 202 ? -11.553 -11.078 6.633 1.00 93.12 202 ASN A C 1
ATOM 1564 O O . ASN A 1 202 ? -11.429 -11.781 7.636 1.00 93.12 202 ASN A O 1
ATOM 1568 N N . GLY A 1 203 ? -11.297 -9.768 6.645 1.00 92.75 203 GLY A N 1
ATOM 1569 C CA . GLY A 1 203 ? -10.862 -8.986 7.809 1.00 92.75 203 GLY A CA 1
ATOM 1570 C C . GLY A 1 203 ? -9.405 -9.191 8.253 1.00 92.75 203 GLY A C 1
ATOM 1571 O O . GLY A 1 203 ? -8.933 -8.459 9.119 1.00 92.75 203 GLY A O 1
ATOM 1572 N N . GLU A 1 204 ? -8.664 -10.149 7.683 1.00 95.75 204 GLU A N 1
ATOM 1573 C CA . GLU A 1 204 ? -7.233 -10.322 7.965 1.00 95.75 204 GLU A CA 1
ATOM 1574 C C . GLU A 1 204 ? -6.374 -9.529 6.967 1.00 95.75 204 GLU A C 1
ATOM 1576 O O . GLU A 1 204 ? -6.450 -9.789 5.761 1.00 95.75 204 GLU A O 1
ATOM 1581 N N . PRO A 1 205 ? -5.521 -8.594 7.424 1.00 97.75 205 PRO A N 1
ATOM 1582 C CA . PRO A 1 205 ? -4.590 -7.891 6.554 1.00 97.75 205 PRO A CA 1
ATOM 1583 C C . PRO A 1 205 ? -3.381 -8.763 6.215 1.00 97.75 205 PRO A C 1
ATOM 1585 O O . PRO A 1 205 ? -2.896 -9.547 7.043 1.00 97.75 205 PRO A O 1
ATOM 1588 N N . TYR A 1 206 ? -2.853 -8.558 5.015 1.00 98.50 206 TYR A N 1
ATOM 1589 C CA . TYR A 1 206 ? -1.653 -9.201 4.496 1.00 98.50 206 TYR A CA 1
ATOM 1590 C C . TYR A 1 206 ? -0.796 -8.198 3.719 1.00 98.50 206 TYR A C 1
ATOM 1592 O O . TYR A 1 206 ? -1.285 -7.195 3.199 1.00 98.50 206 TYR A O 1
ATOM 1600 N N . GLU A 1 207 ? 0.499 -8.483 3.645 1.00 98.56 207 GLU A N 1
ATOM 1601 C CA . GLU A 1 207 ? 1.406 -7.821 2.713 1.00 98.56 207 GLU A CA 1
ATOM 1602 C C . GLU A 1 207 ? 1.451 -8.608 1.396 1.00 98.56 207 GLU A C 1
ATOM 1604 O O . GLU A 1 207 ? 1.350 -9.842 1.393 1.00 98.56 207 GLU A O 1
ATOM 1609 N N . LEU A 1 208 ? 1.582 -7.910 0.269 1.00 98.31 208 LEU A N 1
ATOM 1610 C CA . LEU A 1 208 ? 1.680 -8.560 -1.031 1.00 98.31 208 LEU A CA 1
ATOM 1611 C C . LEU A 1 208 ? 3.091 -9.130 -1.266 1.00 98.31 208 LEU A C 1
ATOM 1613 O O . LEU A 1 208 ? 4.079 -8.494 -0.925 1.00 98.31 208 LEU A O 1
ATOM 1617 N N . ASP A 1 209 ? 3.203 -10.282 -1.936 1.00 97.50 209 ASP A N 1
ATOM 1618 C CA . ASP A 1 209 ? 4.478 -10.986 -2.201 1.00 97.50 209 ASP A CA 1
ATOM 1619 C C . ASP A 1 209 ? 5.478 -10.145 -3.033 1.00 97.50 209 ASP A C 1
ATOM 1621 O O . ASP A 1 209 ? 6.655 -10.478 -3.114 1.00 97.50 209 ASP A O 1
ATOM 1625 N N . LEU A 1 210 ? 4.993 -9.085 -3.689 1.00 95.38 210 LEU A N 1
ATOM 1626 C CA . LEU A 1 210 ? 5.752 -8.137 -4.513 1.00 95.38 210 LEU A CA 1
ATOM 1627 C C . LEU A 1 210 ? 6.041 -6.800 -3.807 1.00 95.38 210 LEU A C 1
ATOM 1629 O O . LEU A 1 210 ? 6.777 -5.980 -4.350 1.00 95.38 210 LEU A O 1
ATOM 1633 N N . SER A 1 211 ? 5.462 -6.568 -2.629 1.00 96.50 211 SER A N 1
ATOM 1634 C CA . SER A 1 211 ? 5.724 -5.384 -1.810 1.00 96.50 211 SER A CA 1
ATOM 1635 C C . SER A 1 211 ? 7.212 -5.321 -1.460 1.00 96.50 211 SER A C 1
ATOM 1637 O O . SER A 1 211 ? 7.818 -6.324 -1.090 1.00 96.50 211 SER A O 1
ATOM 1639 N N . MET A 1 212 ? 7.819 -4.146 -1.628 1.00 94.25 212 MET A N 1
ATOM 1640 C CA . MET A 1 212 ? 9.270 -3.932 -1.536 1.00 94.25 212 MET A CA 1
ATOM 1641 C C . MET A 1 212 ? 10.120 -4.734 -2.557 1.00 94.25 212 MET A C 1
ATOM 1643 O O . MET A 1 212 ? 11.345 -4.750 -2.442 1.00 94.25 212 MET A O 1
ATOM 1647 N N . GLU A 1 213 ? 9.516 -5.331 -3.598 1.00 92.00 213 GLU A N 1
ATOM 1648 C CA . GLU A 1 213 ? 10.199 -5.928 -4.769 1.00 92.00 213 GLU A CA 1
ATOM 1649 C C . GLU A 1 213 ? 9.896 -5.206 -6.107 1.00 92.00 213 GLU A C 1
ATOM 1651 O O . GLU A 1 213 ? 10.146 -5.754 -7.196 1.00 92.00 213 GLU A O 1
ATOM 1656 N N . THR A 1 214 ? 9.270 -4.029 -6.063 1.00 89.44 214 THR A N 1
ATOM 1657 C CA . THR A 1 214 ? 8.725 -3.331 -7.241 1.00 89.44 214 THR A CA 1
ATOM 1658 C C . THR A 1 214 ? 8.906 -1.822 -7.174 1.00 89.44 214 THR A C 1
ATOM 1660 O O . THR A 1 214 ? 8.710 -1.223 -6.120 1.00 89.44 214 THR A O 1
ATOM 1663 N N . GLU A 1 215 ? 9.215 -1.220 -8.323 1.00 88.88 215 GLU A N 1
ATOM 1664 C CA . GLU A 1 215 ? 9.169 0.226 -8.562 1.00 88.88 215 GLU A CA 1
ATOM 1665 C C . GLU A 1 215 ? 7.783 0.577 -9.116 1.00 88.88 215 GLU A C 1
ATOM 1667 O O . GLU A 1 215 ? 7.507 0.395 -10.305 1.00 88.88 215 GLU A O 1
ATOM 1672 N N . GLY A 1 216 ? 6.890 1.030 -8.239 1.00 88.75 216 GLY A N 1
ATOM 1673 C CA . GLY A 1 216 ? 5.517 1.383 -8.577 1.00 88.75 216 GLY A CA 1
ATOM 1674 C C . GLY A 1 216 ? 4.514 0.230 -8.482 1.00 88.75 216 GLY A C 1
ATOM 1675 O O . GLY A 1 216 ? 4.812 -0.932 -8.766 1.00 88.75 216 GLY A O 1
ATOM 1676 N N . PHE A 1 217 ? 3.279 0.579 -8.127 1.00 93.06 217 PHE A N 1
ATOM 1677 C CA . PHE A 1 217 ? 2.104 -0.288 -8.188 1.00 93.06 217 PHE A CA 1
ATOM 1678 C C . PHE A 1 217 ? 0.935 0.566 -8.676 1.00 93.06 217 PHE A C 1
ATOM 1680 O O . PHE A 1 217 ? 0.321 1.286 -7.895 1.00 93.06 217 PHE A O 1
ATOM 1687 N N . TYR A 1 218 ? 0.694 0.541 -9.986 1.00 89.75 218 TYR A N 1
ATOM 1688 C CA . TYR A 1 218 ? -0.187 1.495 -10.659 1.00 89.75 218 TYR A CA 1
ATOM 1689 C C . TYR A 1 218 ? -1.307 0.785 -11.415 1.00 89.75 218 TYR A C 1
ATOM 1691 O O . TYR A 1 218 ? -1.090 -0.291 -11.986 1.00 89.75 218 TYR A O 1
ATOM 1699 N N . ARG A 1 219 ? -2.476 1.420 -11.506 1.00 89.25 219 ARG A N 1
ATOM 1700 C CA . ARG A 1 219 ? -3.624 0.943 -12.286 1.00 89.25 219 ARG A CA 1
ATOM 1701 C C . ARG A 1 219 ? -3.912 1.853 -13.485 1.00 89.25 219 ARG A C 1
ATOM 1703 O O . ARG A 1 219 ? -4.051 3.062 -13.341 1.00 89.25 219 ARG A O 1
ATOM 1710 N N . ASN A 1 220 ? -4.038 1.286 -14.689 1.00 87.12 220 ASN A N 1
ATOM 1711 C CA . ASN A 1 220 ? -4.417 2.064 -15.880 1.00 87.12 220 ASN A CA 1
ATOM 1712 C C . ASN A 1 220 ? -5.946 2.251 -16.012 1.00 87.12 220 ASN A C 1
ATOM 1714 O O . ASN A 1 220 ? -6.729 1.591 -15.329 1.00 87.12 220 ASN A O 1
ATOM 1718 N N . GLU A 1 221 ? -6.388 3.104 -16.947 1.00 85.81 221 GLU A N 1
ATOM 1719 C CA . GLU A 1 221 ? -7.817 3.383 -17.212 1.00 85.81 221 GLU A CA 1
ATOM 1720 C C . GLU A 1 221 ? -8.657 2.129 -17.537 1.00 85.81 221 GLU A C 1
ATOM 1722 O O . GLU A 1 221 ? -9.866 2.108 -17.318 1.00 85.81 221 GLU A O 1
ATOM 1727 N N . GLN A 1 222 ? -8.020 1.065 -18.038 1.00 85.69 222 GLN A N 1
ATOM 1728 C CA . GLN A 1 222 ? -8.654 -0.226 -18.337 1.00 85.69 222 GLN A CA 1
ATOM 1729 C C . GLN A 1 222 ? -8.714 -1.163 -17.117 1.00 85.69 222 GLN A C 1
ATOM 1731 O O . GLN A 1 222 ? -9.049 -2.337 -17.264 1.00 85.69 222 GLN A O 1
ATOM 1736 N N . GLY A 1 223 ? -8.333 -0.683 -15.931 1.00 85.75 223 GLY A N 1
ATOM 1737 C CA . GLY A 1 223 ? -8.312 -1.442 -14.684 1.00 85.75 223 GLY A CA 1
ATOM 1738 C C . GLY A 1 223 ? -7.147 -2.423 -14.532 1.00 85.75 223 GLY A C 1
ATOM 1739 O O . GLY A 1 223 ? -7.136 -3.186 -13.568 1.00 85.75 223 GLY A O 1
ATOM 1740 N N . ARG A 1 224 ? -6.170 -2.418 -15.449 1.00 90.31 224 ARG A N 1
ATOM 1741 C CA . ARG A 1 224 ? -5.031 -3.349 -15.438 1.00 90.31 224 ARG A CA 1
ATOM 1742 C C . ARG A 1 224 ? -3.881 -2.781 -14.607 1.00 90.31 224 ARG A C 1
ATOM 1744 O O . ARG A 1 224 ? -3.486 -1.632 -14.808 1.00 90.31 224 ARG A O 1
ATOM 1751 N N . PHE A 1 225 ? -3.334 -3.605 -13.716 1.00 93.81 225 PHE A N 1
ATOM 1752 C CA . PHE A 1 225 ? -2.214 -3.234 -12.851 1.00 93.81 225 PHE A CA 1
ATOM 1753 C C . PHE A 1 225 ? -0.857 -3.446 -13.527 1.00 93.81 225 PHE A C 1
ATOM 1755 O O . PHE A 1 225 ? -0.689 -4.349 -14.355 1.00 93.81 225 PHE A O 1
ATOM 1762 N N . TYR A 1 226 ? 0.128 -2.635 -13.146 1.00 93.06 226 TYR A N 1
ATOM 1763 C CA . TYR A 1 226 ? 1.511 -2.753 -13.595 1.00 93.06 226 TYR A CA 1
ATOM 1764 C C . TYR A 1 226 ? 2.520 -2.193 -12.578 1.00 93.06 226 TYR A C 1
ATOM 1766 O O . TYR A 1 226 ? 2.189 -1.377 -11.722 1.00 93.06 226 TYR A O 1
ATOM 1774 N N . THR A 1 227 ? 3.765 -2.648 -12.710 1.00 91.69 227 THR A N 1
ATOM 1775 C CA . THR A 1 227 ? 4.975 -2.144 -12.034 1.00 91.69 227 THR A CA 1
ATOM 1776 C C . THR A 1 227 ? 5.990 -1.731 -13.095 1.00 91.69 227 THR A C 1
ATOM 1778 O O . THR A 1 227 ? 5.953 -2.239 -14.221 1.00 91.69 227 THR A O 1
ATOM 1781 N N . LEU A 1 228 ? 6.935 -0.862 -12.749 1.00 85.81 228 LEU A N 1
ATOM 1782 C CA . LEU A 1 228 ? 8.172 -0.701 -13.509 1.00 85.81 228 LEU A CA 1
ATOM 1783 C C . LEU A 1 228 ? 9.182 -1.792 -13.128 1.00 85.81 228 LEU A C 1
ATOM 1785 O O . LEU A 1 228 ? 8.994 -2.563 -12.181 1.00 85.81 228 LEU A O 1
ATOM 1789 N N . THR A 1 229 ? 10.228 -1.929 -13.931 1.00 75.12 229 THR A N 1
ATOM 1790 C CA . THR A 1 229 ? 11.357 -2.837 -13.711 1.00 75.12 229 THR A CA 1
ATOM 1791 C C . THR A 1 229 ? 12.552 -2.273 -14.475 1.00 75.12 229 THR A C 1
ATOM 1793 O O . THR A 1 229 ? 12.521 -2.276 -15.707 1.00 75.12 229 THR A O 1
ATOM 1796 N N . ASP A 1 230 ? 13.579 -1.762 -13.791 1.00 69.88 230 ASP A N 1
ATOM 1797 C CA . ASP A 1 230 ? 14.765 -1.230 -14.478 1.00 69.88 230 ASP A CA 1
ATOM 1798 C C . ASP A 1 230 ? 15.600 -2.339 -15.151 1.00 69.88 230 ASP A C 1
ATOM 1800 O O . ASP A 1 230 ? 15.889 -3.393 -14.574 1.00 69.88 230 ASP A O 1
ATOM 1804 N N . ASP A 1 231 ? 15.997 -2.087 -16.396 1.00 66.06 231 ASP A N 1
ATOM 1805 C CA . ASP A 1 231 ? 16.853 -2.936 -17.218 1.00 66.06 231 ASP A CA 1
ATOM 1806 C C . ASP A 1 231 ? 18.186 -2.237 -17.507 1.00 66.06 231 ASP A C 1
ATOM 1808 O O . ASP A 1 231 ? 18.389 -1.629 -18.560 1.00 66.06 231 ASP A O 1
ATOM 1812 N N . PHE A 1 232 ? 19.119 -2.413 -16.570 1.00 60.22 232 PHE A N 1
ATOM 1813 C CA . PHE A 1 232 ? 20.483 -1.872 -16.585 1.00 60.22 232 PHE A CA 1
ATOM 1814 C C . PHE A 1 232 ? 21.363 -2.273 -17.792 1.00 60.22 232 PHE A C 1
ATOM 1816 O O . PHE A 1 232 ? 22.524 -1.859 -17.855 1.00 60.22 232 PHE A O 1
ATOM 1823 N N . THR A 1 233 ? 20.886 -3.105 -18.728 1.00 61.97 233 THR A N 1
ATOM 1824 C CA . THR A 1 233 ? 21.719 -3.721 -19.781 1.00 61.97 233 THR A CA 1
ATOM 1825 C C . THR A 1 233 ? 22.340 -2.702 -20.751 1.00 61.97 233 THR A C 1
ATOM 1827 O O . THR A 1 233 ? 23.473 -2.907 -21.184 1.00 61.97 233 THR A O 1
ATOM 1830 N N . ASP A 1 234 ? 21.649 -1.595 -21.052 1.00 58.44 234 ASP A N 1
ATOM 1831 C CA . ASP A 1 234 ? 22.099 -0.531 -21.978 1.00 58.44 234 ASP A CA 1
ATOM 1832 C C . ASP A 1 234 ? 21.946 0.897 -21.379 1.00 58.44 234 ASP A C 1
ATOM 1834 O O . ASP A 1 234 ? 21.832 1.892 -22.098 1.00 58.44 234 ASP A O 1
ATOM 1838 N N . GLY A 1 235 ? 21.957 1.011 -20.045 1.00 65.00 235 GLY A N 1
ATOM 1839 C CA . GLY A 1 235 ? 21.645 2.234 -19.284 1.00 65.00 235 GLY A CA 1
ATOM 1840 C C . GLY A 1 235 ? 20.441 2.023 -18.360 1.00 65.00 235 GLY A C 1
ATOM 1841 O O . GLY A 1 235 ? 19.999 0.894 -18.212 1.00 65.00 235 GLY A O 1
ATOM 1842 N N . HIS A 1 236 ? 19.903 3.085 -17.753 1.00 63.31 236 HIS A N 1
ATOM 1843 C CA . HIS A 1 236 ? 18.607 2.993 -17.065 1.00 63.31 236 HIS A CA 1
ATOM 1844 C C . HIS A 1 236 ? 17.482 2.918 -18.102 1.00 63.31 236 HIS A C 1
ATOM 1846 O O . HIS A 1 236 ? 17.379 3.790 -18.975 1.00 63.31 236 HIS A O 1
ATOM 1852 N N . ARG A 1 237 ? 16.633 1.897 -18.004 1.00 71.50 237 ARG A N 1
ATOM 1853 C CA . ARG A 1 237 ? 15.454 1.698 -18.845 1.00 71.50 237 ARG A CA 1
ATOM 1854 C C . ARG A 1 237 ? 14.373 0.968 -18.056 1.00 71.50 237 ARG A C 1
ATOM 1856 O O . ARG A 1 237 ? 14.347 -0.258 -18.019 1.00 71.50 237 ARG A O 1
ATOM 1863 N N . TYR A 1 238 ? 13.415 1.728 -17.539 1.00 74.06 238 TYR A N 1
ATOM 1864 C CA . TYR A 1 238 ? 12.190 1.168 -16.981 1.00 74.06 238 TYR A CA 1
ATOM 1865 C C . TYR A 1 238 ? 11.400 0.421 -18.063 1.00 74.06 238 TYR A C 1
ATOM 1867 O O . TYR A 1 238 ? 10.918 1.011 -19.033 1.00 74.06 238 TYR A O 1
ATOM 1875 N N . LEU A 1 239 ? 11.275 -0.890 -17.891 1.00 83.44 239 LEU A N 1
ATOM 1876 C CA . LEU A 1 239 ? 10.306 -1.723 -18.590 1.00 83.44 239 LEU A CA 1
ATOM 1877 C C . LEU A 1 239 ? 9.014 -1.748 -17.774 1.00 83.44 239 LEU A C 1
ATOM 1879 O O . LEU A 1 239 ? 9.058 -1.817 -16.548 1.00 83.44 239 LEU A O 1
ATOM 1883 N N . ILE A 1 240 ? 7.861 -1.737 -18.440 1.00 86.94 240 ILE A N 1
ATOM 1884 C CA . ILE A 1 240 ? 6.578 -1.941 -17.759 1.00 86.94 240 ILE A CA 1
ATOM 1885 C C . ILE A 1 240 ? 6.331 -3.451 -17.671 1.00 86.94 240 ILE A C 1
ATOM 1887 O O . ILE A 1 240 ? 6.470 -4.176 -18.661 1.00 86.94 240 ILE A O 1
ATOM 1891 N N . THR A 1 241 ? 5.938 -3.926 -16.495 1.00 90.44 241 THR A N 1
ATOM 1892 C CA . THR A 1 241 ? 5.576 -5.319 -16.227 1.00 90.44 241 THR A CA 1
ATOM 1893 C C . THR A 1 241 ? 4.123 -5.369 -15.768 1.00 90.44 241 THR A C 1
ATOM 1895 O O . THR A 1 241 ? 3.771 -4.817 -14.729 1.00 90.44 241 THR A O 1
ATOM 1898 N N . GLU A 1 242 ? 3.274 -6.042 -16.545 1.00 93.00 242 GLU A N 1
ATOM 1899 C CA . GLU A 1 242 ? 1.878 -6.328 -16.193 1.00 93.00 242 GLU A CA 1
ATOM 1900 C C . GLU A 1 242 ? 1.793 -7.097 -14.863 1.00 93.00 242 GLU A C 1
ATOM 1902 O O . GLU A 1 242 ? 2.583 -8.011 -14.621 1.00 93.00 242 GLU A O 1
ATOM 1907 N N . LEU A 1 243 ? 0.822 -6.766 -14.013 1.00 95.31 243 LEU A N 1
ATOM 1908 C CA . LEU A 1 243 ? 0.547 -7.467 -12.761 1.00 95.31 243 LEU A CA 1
ATOM 1909 C C . LEU A 1 243 ? -0.816 -8.162 -12.850 1.00 95.31 243 LEU A C 1
ATOM 1911 O O . LEU A 1 243 ? -1.851 -7.523 -13.023 1.00 95.31 243 LEU A O 1
ATOM 1915 N N . ILE A 1 244 ? -0.816 -9.491 -12.725 1.00 96.12 244 ILE A N 1
ATOM 1916 C CA . ILE A 1 244 ? -2.012 -10.333 -12.857 1.00 96.12 244 ILE A CA 1
ATOM 1917 C C . ILE A 1 244 ? -2.451 -10.801 -11.468 1.00 96.12 244 ILE A C 1
ATOM 1919 O O . ILE A 1 244 ? -1.742 -11.587 -10.839 1.00 96.12 244 ILE A O 1
ATOM 1923 N N . TYR A 1 245 ? -3.609 -10.335 -11.000 1.00 96.56 245 TYR A N 1
ATOM 1924 C CA . TYR A 1 245 ? -4.188 -10.720 -9.709 1.00 96.56 245 TYR A CA 1
ATOM 1925 C C . TYR A 1 245 ? -4.625 -12.195 -9.687 1.00 96.56 245 TYR A C 1
ATOM 1927 O O . TYR A 1 245 ? -5.155 -12.717 -10.670 1.00 96.56 245 TYR A O 1
ATOM 1935 N N . ASP A 1 246 ? -4.427 -12.874 -8.557 1.00 96.38 246 ASP A N 1
ATOM 1936 C CA . ASP A 1 246 ? -4.972 -14.204 -8.275 1.00 96.38 246 ASP A CA 1
ATOM 1937 C C . ASP A 1 246 ? -5.902 -14.126 -7.058 1.00 96.38 246 ASP A C 1
ATOM 1939 O O . ASP A 1 246 ? -5.468 -14.232 -5.908 1.00 96.38 246 ASP A O 1
ATOM 1943 N N . SER A 1 247 ? -7.205 -13.980 -7.307 1.00 93.50 247 SER A N 1
ATOM 1944 C CA . SER A 1 247 ? -8.246 -13.849 -6.276 1.00 93.50 247 SER A CA 1
ATOM 1945 C C . SER A 1 247 ? -8.381 -15.056 -5.333 1.00 93.50 247 SER A C 1
ATOM 1947 O O . SER A 1 247 ? -9.077 -14.992 -4.320 1.00 93.50 247 SER A O 1
ATOM 1949 N N . LYS A 1 248 ? -7.659 -16.162 -5.576 1.00 93.50 248 LYS A N 1
ATOM 1950 C CA . LYS A 1 248 ? -7.557 -17.283 -4.621 1.00 93.50 248 LYS A CA 1
ATOM 1951 C C . LYS A 1 248 ? -6.507 -17.044 -3.540 1.00 93.50 248 LYS A C 1
ATOM 1953 O O . LYS A 1 248 ? -6.611 -17.644 -2.464 1.00 93.50 248 LYS A O 1
ATOM 1958 N N . THR A 1 249 ? -5.500 -16.214 -3.805 1.00 95.25 249 THR A N 1
ATOM 1959 C CA . THR A 1 249 ? -4.437 -15.857 -2.853 1.00 95.25 249 THR A CA 1
ATOM 1960 C C . THR A 1 249 ? -4.563 -14.422 -2.344 1.00 95.25 249 THR A C 1
ATOM 1962 O O . THR A 1 249 ? -4.295 -14.214 -1.165 1.00 95.25 249 THR A O 1
ATOM 1965 N N . GLY A 1 250 ? -5.026 -13.482 -3.172 1.00 95.44 250 GLY A N 1
ATOM 1966 C CA . GLY A 1 250 ? -4.889 -12.037 -2.940 1.00 95.44 250 GLY A CA 1
ATOM 1967 C C . GLY A 1 250 ? -3.582 -11.465 -3.511 1.00 95.44 250 GLY A C 1
ATOM 1968 O O . GLY A 1 250 ? -3.280 -10.295 -3.331 1.00 95.44 250 GLY A O 1
ATOM 1969 N N . GLN A 1 251 ? -2.789 -12.287 -4.205 1.00 97.69 251 GLN A N 1
ATOM 1970 C CA . GLN A 1 251 ? -1.450 -11.913 -4.670 1.00 97.69 251 GLN A CA 1
ATOM 1971 C C . GLN A 1 251 ? -1.425 -11.646 -6.173 1.00 97.69 251 GLN A C 1
ATOM 1973 O O . GLN A 1 251 ? -2.097 -12.343 -6.938 1.00 97.69 251 GLN A O 1
ATOM 1978 N N . PHE A 1 252 ? -0.597 -10.696 -6.611 1.00 97.06 252 PHE A N 1
ATOM 1979 C CA . PHE A 1 252 ? -0.321 -10.486 -8.033 1.00 97.06 252 PHE A CA 1
ATOM 1980 C C . PHE A 1 252 ? 0.878 -11.311 -8.503 1.00 97.06 252 PHE A C 1
ATOM 1982 O O . PHE A 1 252 ? 1.800 -11.620 -7.750 1.00 97.06 252 PHE A O 1
ATOM 1989 N N . LYS A 1 253 ? 0.886 -11.645 -9.792 1.00 95.44 253 LYS A N 1
ATOM 1990 C CA . LYS A 1 253 ? 1.989 -12.322 -10.480 1.00 95.44 253 LYS A CA 1
ATOM 1991 C C . LYS A 1 253 ? 2.491 -11.440 -11.616 1.00 95.44 253 LYS A C 1
ATOM 1993 O O . LYS A 1 253 ? 1.691 -10.957 -12.417 1.00 95.44 253 LYS A O 1
ATOM 1998 N N . LYS A 1 254 ? 3.814 -11.261 -11.691 1.00 93.50 254 LYS A N 1
ATOM 1999 C CA . LYS A 1 254 ? 4.496 -10.543 -12.779 1.00 93.50 254 LYS A CA 1
ATOM 2000 C C . LYS A 1 254 ? 4.196 -11.271 -14.107 1.00 93.50 254 LYS A C 1
ATOM 2002 O O . LYS A 1 254 ? 4.518 -12.449 -14.267 1.00 93.50 254 LYS A O 1
ATOM 2007 N N . GLY A 1 255 ? 3.474 -10.586 -14.991 1.00 91.31 255 GLY A N 1
ATOM 2008 C CA . GLY A 1 255 ? 2.894 -11.074 -16.241 1.00 91.31 255 GLY A CA 1
ATOM 2009 C C . GLY A 1 255 ? 3.792 -10.793 -17.443 1.00 91.31 255 GLY A C 1
ATOM 2010 O O . GLY A 1 255 ? 4.970 -11.152 -17.453 1.00 91.31 255 GLY A O 1
ATOM 2011 N N . LYS A 1 256 ? 3.246 -10.176 -18.497 1.00 88.44 256 LYS A N 1
ATOM 2012 C CA . LYS A 1 256 ? 4.041 -9.787 -19.668 1.00 88.44 256 LYS A CA 1
ATOM 2013 C C . LYS A 1 256 ? 4.811 -8.482 -19.418 1.00 88.44 256 LYS A C 1
ATOM 2015 O O . LYS A 1 256 ? 4.244 -7.480 -18.995 1.00 88.44 256 LYS A O 1
ATOM 2020 N N . VAL A 1 257 ? 6.093 -8.495 -19.782 1.00 87.44 257 VAL A N 1
ATOM 2021 C CA . VAL A 1 257 ? 6.982 -7.320 -19.802 1.00 87.44 257 VAL A CA 1
ATOM 2022 C C . VAL A 1 257 ? 6.921 -6.631 -21.176 1.00 87.44 257 VAL A C 1
ATOM 2024 O O . VAL A 1 257 ? 6.727 -7.294 -22.203 1.00 87.44 257 VAL A O 1
ATOM 2027 N N . THR A 1 258 ? 7.066 -5.306 -21.214 1.00 77.38 258 THR A N 1
ATOM 2028 C CA . THR A 1 258 ? 6.978 -4.472 -22.424 1.00 77.38 258 THR A CA 1
ATOM 2029 C C . THR A 1 258 ? 7.982 -3.310 -22.391 1.00 77.38 258 THR A C 1
ATOM 2031 O O . THR A 1 258 ? 8.248 -2.728 -21.344 1.00 77.38 258 THR A O 1
ATOM 2034 N N . ASP A 1 259 ? 8.515 -2.951 -23.562 1.00 71.88 259 ASP A N 1
ATOM 2035 C CA . ASP A 1 259 ? 9.368 -1.775 -23.811 1.00 71.88 259 ASP A CA 1
ATOM 2036 C C . ASP A 1 259 ? 8.563 -0.528 -24.230 1.00 71.88 259 ASP A C 1
ATOM 2038 O O . ASP A 1 259 ? 9.126 0.478 -24.658 1.00 71.88 259 ASP A O 1
ATOM 2042 N N . LYS A 1 260 ? 7.232 -0.629 -24.169 1.00 55.31 260 LYS A N 1
ATOM 2043 C CA . LYS A 1 260 ? 6.266 0.368 -24.634 1.00 55.31 260 LYS A CA 1
ATOM 2044 C C . LYS A 1 260 ? 5.164 0.586 -23.626 1.00 55.31 260 LYS A C 1
ATOM 2046 O O . LYS A 1 260 ? 4.653 -0.389 -23.069 1.00 55.31 260 LYS A O 1
ATOM 2051 N N . ASP A 1 261 ? 4.727 1.835 -23.553 1.00 54.69 261 ASP A N 1
ATOM 2052 C CA . ASP A 1 261 ? 3.546 2.286 -22.829 1.00 54.69 261 A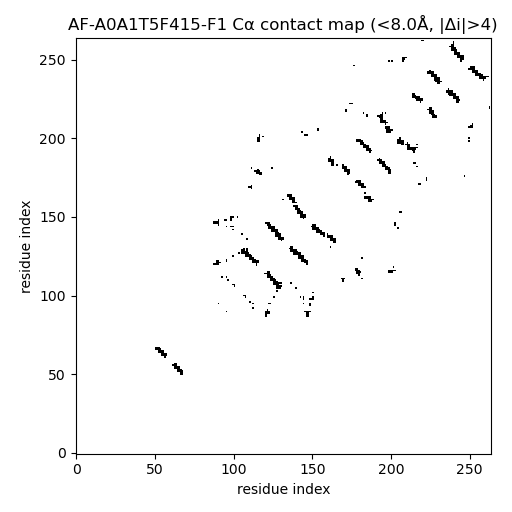SP A CA 1
ATOM 2053 C C . ASP A 1 261 ? 2.326 1.420 -23.172 1.00 54.69 261 ASP A C 1
ATOM 2055 O O . ASP A 1 261 ? 1.946 1.266 -24.336 1.00 54.69 261 ASP A O 1
ATOM 2059 N N . TRP A 1 262 ? 1.698 0.853 -22.143 1.00 47.84 262 TRP A N 1
ATOM 2060 C CA . TRP A 1 262 ? 0.383 0.205 -22.234 1.00 47.84 262 TRP A CA 1
ATOM 2061 C C . TRP A 1 262 ? -0.749 1.143 -21.786 1.00 47.84 262 TRP A C 1
ATOM 2063 O O . TRP A 1 262 ? -1.829 0.697 -21.396 1.00 47.84 262 TRP A O 1
ATOM 2073 N N . ALA A 1 263 ? -0.492 2.449 -21.860 1.00 39.75 263 ALA A N 1
ATOM 2074 C CA . ALA A 1 263 ? -1.457 3.521 -21.663 1.00 39.75 263 ALA A CA 1
ATOM 2075 C C . ALA A 1 263 ? -2.282 3.768 -22.948 1.00 39.75 263 ALA A C 1
ATOM 2077 O O . ALA A 1 263 ? -2.244 4.857 -23.515 1.00 39.75 263 ALA A O 1
ATOM 2078 N N . TYR A 1 264 ? -2.974 2.720 -23.419 1.00 39.69 264 TYR A N 1
ATOM 2079 C CA . TYR A 1 264 ? -3.992 2.739 -24.484 1.00 39.69 264 TYR A CA 1
ATOM 2080 C C . TYR A 1 264 ? -5.002 1.607 -24.282 1.00 39.69 264 TYR A C 1
ATOM 2082 O O . TYR A 1 264 ? -4.563 0.444 -24.098 1.00 39.69 264 TYR A O 1
#

Nearest PDB structures (foldseek):
  8h33-assembly1_B  TM=2.745E-01  e=1.342E-01  Homo sapiens
  8yt8-assembly1_B  TM=2.779E-01  e=9.501E+00  Mus musculus
  2q86-assembly1_A  TM=2.097E-01  e=7.678E+00  Mus musculus

Secondary structure (DSSP, 8-state):
---------------PPP--------TTHHHHHHHHHHHHHTT---------EEEEE-TTS-EEEEE--------------------PPPP-HHHHHHHHHHH-SSEEEEEEEE-SSSSS--EEEEEEEEE-TTSSEEEEEEEEE-TTS-EEEEE---TTPEEP--SS-SEEEETTTTEEEEEEEEEEEESEEEEEEEEEETTEEEE-TTTTS-EEEEE-TTS-EEEEEE-TBTB--EEEEEEEEETTTTEEEEEEEESS----

pLDDT: mean 70.6, std 27.66, range [24.48, 98.62]

Radius of gyration: 24.34 Å; Cα contacts (8 Å, |Δi|>4): 434; chains: 1; bounding box: 62×43×87 Å